Protein AF-A2D8V1-F1 (afdb_monomer)

Mean predicted aligned error: 11.48 Å

Solvent-accessible surface area (backbone atoms only — not comparable to full-atom values): 14110 Å² total; per-residue (Å²): 142,84,85,85,84,81,84,85,80,80,82,80,86,77,87,86,79,84,83,80,88,70,66,98,86,55,70,55,70,46,79,47,76,56,83,95,46,60,32,42,34,38,43,41,38,44,68,78,92,66,94,64,93,71,83,83,54,53,37,32,66,76,51,74,52,86,38,88,39,40,48,76,44,73,49,94,55,80,58,60,45,54,84,73,42,72,52,64,41,41,32,44,53,42,44,37,44,82,51,60,67,51,54,54,37,37,48,31,35,36,48,80,94,39,82,46,77,44,80,45,73,44,98,51,54,65,38,78,56,35,39,75,46,91,72,56,58,67,60,47,54,54,56,53,66,70,56,71,53,71,59,18,49,23,73,51,59,36,79,60,82,77,62,50,65,60,50,50,53,45,48,39,42,70,67,47,36,21,45,77,49,97,56,97,61,63,89,64,49,50,41,27,25,22,34,30,71,30,74,86,45,78,43,41,38,42,38,43,32,34,65,55,95,85,26,42,36,40,40,34,36,20,77,40,50,58,53,12,50,25,48,35,53,50,43,60,73,74,52,111

Foldseek 3Di:
DDDDDDDDDDDDDDDDDDQDDDDQPDFRKDWDADQPFRKIKIKTFADHPDPDDDPDWWKAWDDWPDQVQKDKDKDDWDRTADHGDITITMIGIAGADADQAQTWTWTWMDTPNDIDIDIGGDPAHLLSQWDFDADAPVVLVVVVVVQDDPLQKAKDKAQDDPDLLVVLQCCCCPQNVWHWYPYPDPPQKTKTKTWGQHSVGIKIKIWIWGDDPNMIMIMMGIPGSRVNSSVNSSCVVPGD

pLDDT: mean 76.23, std 23.63, range [23.44, 98.62]

Radius of gyration: 22.47 Å; Cα contacts (8 Å, |Δi|>4): 461; chains: 1; bounding box: 41×61×70 Å

Structure (mmCIF, N/CA/C/O backbone):
data_AF-A2D8V1-F1
#
_entry.id   AF-A2D8V1-F1
#
loop_
_atom_site.group_PDB
_atom_site.id
_atom_site.type_symbol
_atom_site.label_atom_id
_atom_site.label_alt_id
_atom_site.label_comp_id
_atom_site.label_asym_id
_atom_site.label_entity_id
_atom_site.label_seq_id
_atom_site.pdbx_PDB_ins_code
_atom_site.Cartn_x
_atom_site.Cartn_y
_atom_site.Cartn_z
_atom_site.occupancy
_atom_site.B_iso_or_equiv
_atom_site.auth_seq_id
_atom_site.auth_comp_id
_atom_site.auth_asym_id
_atom_site.auth_atom_id
_atom_site.pdbx_PDB_model_num
ATOM 1 N N . MET A 1 1 ? 22.917 -49.550 17.175 1.00 37.97 1 MET A N 1
ATOM 2 C CA . MET A 1 1 ? 23.394 -48.203 16.791 1.00 37.97 1 MET A CA 1
ATOM 3 C C . MET A 1 1 ? 22.275 -47.499 16.031 1.00 37.97 1 MET A C 1
ATOM 5 O O . MET A 1 1 ? 22.049 -47.821 14.878 1.00 37.97 1 MET A O 1
ATOM 9 N N . SER A 1 2 ? 21.511 -46.626 16.691 1.00 28.39 2 SER A N 1
ATOM 10 C CA . SER A 1 2 ? 20.462 -45.804 16.064 1.00 28.39 2 SER A CA 1
ATOM 11 C C . SER A 1 2 ? 20.827 -44.340 16.275 1.00 28.39 2 SER A C 1
ATOM 13 O O . SER A 1 2 ? 20.980 -43.913 17.417 1.00 28.39 2 SER A O 1
ATOM 15 N N . GLN A 1 3 ? 21.024 -43.595 15.186 1.00 28.59 3 GLN A N 1
ATOM 16 C CA . GLN A 1 3 ? 21.276 -42.157 15.231 1.00 28.59 3 GLN A CA 1
ATOM 17 C C . GLN A 1 3 ? 19.962 -41.398 15.026 1.00 28.59 3 GLN A C 1
ATOM 19 O O . GLN A 1 3 ? 19.341 -41.483 13.969 1.00 28.59 3 GLN A O 1
ATOM 24 N N . HIS A 1 4 ? 19.556 -40.637 16.040 1.00 30.97 4 HIS A N 1
ATOM 25 C CA . HIS A 1 4 ? 18.500 -39.634 15.941 1.00 30.97 4 HIS A CA 1
ATOM 26 C C . HIS A 1 4 ? 19.039 -38.379 15.237 1.00 30.97 4 HIS A C 1
ATOM 28 O O . HIS A 1 4 ? 19.980 -37.751 15.716 1.00 30.97 4 HIS A O 1
ATOM 34 N N . HIS A 1 5 ? 18.424 -37.982 14.122 1.00 29.97 5 HIS A N 1
ATOM 35 C CA . HIS A 1 5 ? 18.584 -36.647 13.540 1.00 29.97 5 HIS A CA 1
ATOM 36 C C . HIS A 1 5 ? 17.585 -35.684 14.194 1.00 29.97 5 HIS A C 1
ATOM 38 O O . HIS A 1 5 ? 16.376 -35.847 14.037 1.00 29.97 5 HIS A O 1
ATOM 44 N N . SER A 1 6 ? 18.079 -34.673 14.917 1.00 27.75 6 SER A N 1
ATOM 45 C CA . SER A 1 6 ? 17.269 -33.539 15.369 1.00 27.75 6 SER A CA 1
ATOM 46 C C . SER A 1 6 ? 17.440 -32.366 14.397 1.00 27.75 6 SER A C 1
ATOM 48 O O . SER A 1 6 ? 18.547 -31.924 14.095 1.00 27.75 6 SER A O 1
ATOM 50 N N . THR A 1 7 ? 16.328 -31.881 13.847 1.00 29.11 7 THR A N 1
ATOM 51 C CA . THR A 1 7 ? 16.302 -30.732 12.936 1.00 29.11 7 THR A CA 1
ATOM 52 C C . THR A 1 7 ? 16.066 -29.454 13.741 1.00 29.11 7 THR A C 1
ATOM 54 O O . THR A 1 7 ? 14.961 -29.192 14.215 1.00 29.11 7 THR A O 1
ATOM 57 N N . THR A 1 8 ? 17.100 -28.632 13.896 1.00 26.97 8 THR A N 1
ATOM 58 C CA . THR A 1 8 ? 17.032 -27.315 14.544 1.00 26.97 8 THR A CA 1
ATOM 59 C C . THR A 1 8 ? 16.352 -26.294 13.620 1.00 26.97 8 THR A C 1
ATOM 61 O O . THR A 1 8 ? 16.931 -25.816 12.645 1.00 26.97 8 THR A O 1
ATOM 64 N N . ARG A 1 9 ? 15.100 -25.919 13.924 1.00 26.94 9 ARG A N 1
ATOM 65 C CA . ARG A 1 9 ? 14.414 -24.770 13.301 1.00 26.94 9 ARG A CA 1
ATOM 66 C C . ARG A 1 9 ? 14.970 -23.458 13.871 1.00 26.94 9 ARG A C 1
ATOM 68 O O . ARG A 1 9 ? 14.856 -23.204 15.066 1.00 26.94 9 ARG A O 1
ATOM 75 N N . LYS A 1 10 ? 15.525 -22.600 13.007 1.00 24.98 10 LYS A N 1
ATOM 76 C CA . LYS A 1 10 ? 15.897 -21.212 13.346 1.00 24.98 10 LYS A CA 1
ATOM 77 C C . LYS A 1 10 ? 14.651 -20.393 13.742 1.00 24.98 10 LYS A C 1
ATOM 79 O O . LYS A 1 10 ? 13.636 -20.494 13.050 1.00 24.98 10 LYS A O 1
ATOM 84 N N . PRO A 1 11 ? 14.713 -19.540 14.781 1.00 26.97 11 PRO A N 1
ATOM 85 C CA . PRO A 1 11 ? 13.602 -18.667 15.141 1.00 26.97 11 PRO A CA 1
ATOM 86 C C . PRO A 1 11 ? 13.475 -17.493 14.156 1.00 26.97 11 PRO A C 1
ATOM 88 O O . PRO A 1 11 ? 14.463 -16.885 13.737 1.00 26.97 11 PRO A O 1
ATOM 91 N N . SER A 1 12 ? 12.234 -17.167 13.786 1.00 28.27 12 SER A N 1
ATOM 92 C CA . SER A 1 12 ? 11.894 -16.021 12.942 1.00 28.27 12 SER A CA 1
ATOM 93 C C . SER A 1 12 ? 12.166 -14.706 13.676 1.00 28.27 12 SER A C 1
ATOM 95 O O . SER A 1 12 ? 11.653 -14.493 14.775 1.00 28.27 12 SER A O 1
ATOM 97 N N . ARG A 1 13 ? 12.928 -13.801 13.052 1.00 25.09 13 ARG A N 1
ATOM 98 C CA . ARG A 1 13 ? 13.191 -12.445 13.559 1.00 25.09 13 ARG A CA 1
ATOM 99 C C . ARG A 1 13 ? 11.883 -11.656 13.724 1.00 25.09 13 ARG A C 1
ATOM 101 O O . ARG A 1 13 ? 11.283 -11.229 12.741 1.00 25.09 13 ARG A O 1
ATOM 108 N N . SER A 1 14 ? 11.482 -11.440 14.974 1.00 26.66 14 SER A N 1
ATOM 109 C CA . SER A 1 14 ? 10.537 -10.398 15.385 1.00 26.66 14 SER A CA 1
ATOM 110 C C . SER A 1 14 ? 11.264 -9.051 15.364 1.00 26.66 14 SER A C 1
ATOM 112 O O . SER A 1 14 ? 12.305 -8.899 16.002 1.00 26.66 14 SER A O 1
ATOM 114 N N . THR A 1 15 ? 10.764 -8.084 14.595 1.00 25.67 15 THR A N 1
ATOM 115 C CA . THR A 1 15 ? 11.278 -6.708 14.604 1.00 25.67 15 THR A CA 1
ATOM 116 C C . THR A 1 15 ? 10.470 -5.896 15.616 1.00 25.67 15 THR A C 1
ATOM 118 O O . THR A 1 15 ? 9.338 -5.509 15.340 1.00 25.67 15 THR A O 1
ATOM 121 N N . SER A 1 16 ? 11.047 -5.681 16.798 1.00 24.38 16 SER A N 1
ATOM 122 C CA . SER A 1 16 ? 10.535 -4.782 17.840 1.00 24.38 16 SER A CA 1
ATOM 123 C C . SER A 1 16 ? 10.907 -3.334 17.503 1.00 24.38 16 SER A C 1
ATOM 125 O O . SER A 1 16 ? 12.072 -3.070 17.207 1.00 24.38 16 SER A O 1
ATOM 127 N N . TRP A 1 17 ? 9.950 -2.402 17.560 1.00 25.36 17 TRP A N 1
ATOM 128 C CA . TRP A 1 17 ? 10.195 -0.965 17.378 1.00 25.36 17 TRP A CA 1
ATOM 129 C C . TRP A 1 17 ? 9.742 -0.136 18.588 1.00 25.36 17 TRP A C 1
ATOM 131 O O . TRP A 1 17 ? 8.885 -0.545 19.364 1.00 25.36 17 TRP A O 1
ATOM 141 N N . ARG A 1 18 ? 10.415 1.017 18.709 1.00 23.84 18 ARG A N 1
ATOM 142 C CA . ARG A 1 18 ? 10.541 1.975 19.821 1.00 23.84 18 ARG A CA 1
ATOM 143 C C . ARG A 1 18 ? 9.292 2.242 20.668 1.00 23.84 18 ARG A C 1
ATOM 145 O O . ARG A 1 18 ? 8.240 2.619 20.168 1.00 23.84 18 ARG A O 1
ATOM 152 N N . THR A 1 19 ? 9.519 2.202 21.977 1.00 29.66 19 THR A N 1
ATOM 153 C CA . THR A 1 19 ? 8.669 2.710 23.055 1.00 29.66 19 THR A CA 1
ATOM 154 C C . THR A 1 19 ? 8.654 4.242 23.049 1.00 29.66 19 THR A C 1
ATOM 156 O O . THR A 1 19 ? 9.704 4.869 23.205 1.00 29.66 19 THR A O 1
ATOM 159 N N . THR A 1 20 ? 7.482 4.861 22.929 1.00 24.86 20 THR A N 1
ATOM 160 C CA . THR A 1 20 ? 7.315 6.281 23.269 1.00 24.86 20 THR A CA 1
ATOM 161 C C . THR A 1 20 ? 7.155 6.369 24.786 1.00 24.86 20 THR A C 1
ATOM 163 O O . THR A 1 20 ? 6.159 5.901 25.331 1.00 24.86 20 THR A O 1
ATOM 166 N N . LYS A 1 21 ? 8.151 6.917 25.498 1.00 23.44 21 LYS A N 1
ATOM 167 C CA . LYS A 1 21 ? 8.004 7.250 26.924 1.00 23.44 21 LYS A CA 1
ATOM 168 C C . LYS A 1 21 ? 6.999 8.396 27.040 1.00 23.44 21 LYS A C 1
ATOM 170 O O . LYS A 1 21 ? 7.286 9.501 26.590 1.00 23.44 21 LYS A O 1
ATOM 175 N N . VAL A 1 22 ? 5.841 8.127 27.634 1.00 26.88 22 VAL A N 1
ATOM 176 C CA . VAL A 1 22 ? 4.839 9.146 27.964 1.00 26.88 22 VAL A CA 1
ATOM 177 C C . VAL A 1 22 ? 4.958 9.501 29.449 1.00 26.88 22 VAL A C 1
ATOM 179 O O . VAL A 1 22 ? 5.272 8.651 30.278 1.00 26.88 22 VAL A O 1
ATOM 182 N N . SER A 1 23 ? 4.777 10.792 29.733 1.00 24.59 23 SER A N 1
ATOM 183 C CA . SER A 1 23 ? 4.830 11.460 31.039 1.00 24.59 23 SER A CA 1
ATOM 184 C C . SER A 1 23 ? 4.160 10.684 32.188 1.00 24.59 23 SER A C 1
ATOM 186 O O . SER A 1 23 ? 3.172 9.981 31.984 1.00 24.59 23 SER A O 1
ATOM 188 N N . ALA A 1 24 ? 4.690 10.872 33.402 1.00 28.95 24 ALA A N 1
ATOM 189 C CA . ALA A 1 24 ? 4.500 10.101 34.641 1.00 28.95 24 ALA A CA 1
ATOM 190 C C . ALA A 1 24 ? 3.073 10.058 35.249 1.00 28.95 24 ALA A C 1
ATOM 192 O O . ALA A 1 24 ? 2.916 9.750 36.430 1.00 28.95 24 ALA A O 1
ATOM 193 N N . SER A 1 25 ? 2.034 10.355 34.469 1.00 35.22 25 SER A N 1
ATOM 194 C CA . SER A 1 25 ? 0.621 10.279 34.865 1.00 35.22 25 SER A CA 1
ATOM 195 C C . SER A 1 25 ? -0.241 9.381 33.970 1.00 35.22 25 SER A C 1
ATOM 197 O O . SER A 1 25 ? -1.425 9.226 34.255 1.00 35.22 25 SER A O 1
ATOM 199 N N . LYS A 1 26 ? 0.314 8.790 32.903 1.00 47.94 26 LYS A N 1
ATOM 200 C CA . LYS A 1 26 ? -0.426 7.935 31.959 1.00 47.94 26 LYS A CA 1
ATOM 201 C C . LYS A 1 26 ? 0.074 6.496 31.998 1.00 47.94 26 LYS A C 1
ATOM 203 O O . LYS A 1 26 ? 1.278 6.263 32.115 1.00 47.94 26 LYS A O 1
ATOM 208 N N . MET A 1 27 ? -0.846 5.535 31.887 1.00 50.22 27 MET A N 1
ATOM 209 C CA . MET A 1 27 ? -0.476 4.127 31.752 1.00 50.22 27 MET A CA 1
ATOM 210 C C . MET A 1 27 ? 0.326 3.936 30.455 1.00 50.22 27 MET A C 1
ATOM 212 O O . MET A 1 27 ? -0.095 4.414 29.400 1.00 50.22 27 MET A O 1
ATOM 216 N N . PRO A 1 28 ? 1.490 3.272 30.492 1.00 52.16 28 PRO A N 1
ATOM 217 C CA . PRO A 1 28 ? 2.261 3.009 29.286 1.00 52.16 28 PRO A CA 1
ATOM 218 C C . PRO A 1 28 ? 1.558 1.961 28.410 1.00 52.16 28 PRO A C 1
ATOM 220 O O . PRO A 1 28 ? 1.641 0.754 28.640 1.00 52.16 28 PRO A O 1
ATOM 223 N N . THR A 1 29 ? 0.901 2.435 27.355 1.00 53.06 29 THR A N 1
ATOM 224 C CA . THR A 1 29 ? 0.369 1.592 26.279 1.00 53.06 29 THR A CA 1
ATOM 225 C C . THR A 1 29 ? 1.424 1.446 25.183 1.00 53.06 29 THR A C 1
ATOM 227 O O . THR A 1 29 ? 1.981 2.437 24.711 1.00 53.06 29 THR A O 1
ATOM 230 N N . SER A 1 30 ? 1.711 0.215 24.753 1.00 53.50 30 SER A N 1
ATOM 231 C CA . SER A 1 30 ? 2.554 -0.041 23.580 1.00 53.50 30 SER A CA 1
ATOM 232 C C . SER A 1 30 ? 1.789 -0.856 22.544 1.00 53.50 30 SER A C 1
ATOM 234 O O . SER A 1 30 ? 0.867 -1.599 22.867 1.00 53.50 30 SER A O 1
ATOM 236 N N . LEU A 1 31 ? 2.127 -0.673 21.271 1.00 51.41 31 LEU A N 1
ATOM 237 C CA . LEU A 1 31 ? 1.382 -1.238 20.153 1.00 51.41 31 LEU A CA 1
ATOM 238 C C . LEU A 1 31 ? 2.330 -2.035 19.263 1.00 51.41 31 LEU A C 1
ATOM 240 O O . LEU A 1 31 ? 3.308 -1.502 18.743 1.00 51.41 31 LEU A O 1
ATOM 244 N N . SER A 1 32 ? 2.045 -3.322 19.086 1.00 51.41 32 SER A N 1
ATOM 245 C CA . SER A 1 32 ? 2.809 -4.233 18.242 1.00 51.41 32 SER A CA 1
ATOM 246 C C . SER A 1 32 ? 1.919 -4.870 17.178 1.00 51.41 32 SER A C 1
ATOM 248 O O . SER A 1 32 ? 0.709 -5.043 17.320 1.00 51.41 32 SER A O 1
ATOM 250 N N . ILE A 1 33 ? 2.503 -5.168 16.021 1.00 51.53 33 ILE A N 1
ATOM 251 C CA . ILE A 1 33 ? 1.731 -5.560 14.846 1.00 51.53 33 ILE A CA 1
ATOM 252 C C . ILE A 1 33 ? 2.368 -6.775 14.191 1.00 51.53 33 ILE A C 1
ATOM 254 O O . ILE A 1 33 ? 3.511 -6.724 13.742 1.00 51.53 33 ILE A O 1
ATOM 258 N N . SER A 1 34 ? 1.596 -7.857 14.068 1.00 48.91 34 SER A N 1
ATOM 259 C CA . SER A 1 34 ? 2.045 -9.079 13.398 1.00 48.91 34 SER A CA 1
ATOM 260 C C . SER A 1 34 ? 1.607 -9.122 11.931 1.00 48.91 34 SER A C 1
ATOM 262 O O . SER A 1 34 ? 0.610 -8.509 11.535 1.00 48.91 34 SER A O 1
ATOM 264 N N . ARG A 1 35 ? 2.400 -9.813 11.099 1.00 45.41 35 ARG A N 1
ATOM 265 C CA . ARG A 1 35 ? 2.208 -9.941 9.643 1.00 45.41 35 ARG A CA 1
ATOM 266 C C . ARG A 1 35 ? 1.269 -11.078 9.227 1.00 45.41 35 ARG A C 1
ATOM 268 O O . ARG A 1 35 ? 0.636 -10.940 8.193 1.00 45.41 35 ARG A O 1
ATOM 275 N N . SER A 1 36 ? 1.202 -12.201 9.953 1.00 40.47 36 SER A N 1
ATOM 276 C CA . SER A 1 36 ? 0.600 -13.433 9.387 1.00 40.47 36 SER A CA 1
ATOM 277 C C . SER A 1 36 ? -0.928 -13.468 9.406 1.00 40.47 36 SER A C 1
ATOM 279 O O . SER A 1 36 ? -1.549 -14.299 8.753 1.00 40.47 36 SER A O 1
ATOM 281 N N . LYS A 1 37 ? -1.535 -12.557 10.155 1.00 45.53 37 LYS A N 1
ATOM 282 C CA . LYS A 1 37 ? -2.968 -12.294 10.221 1.00 45.53 37 LYS A CA 1
ATOM 283 C C . LYS A 1 37 ? -3.061 -10.782 10.362 1.00 45.53 37 LYS A C 1
ATOM 285 O O . LYS A 1 37 ? -2.127 -10.185 10.900 1.00 45.53 37 LYS A O 1
ATOM 290 N N . SER A 1 38 ? -4.118 -10.145 9.882 1.00 52.41 38 SER A N 1
ATOM 291 C CA . SER A 1 38 ? -4.398 -8.722 10.102 1.00 52.41 38 SER A CA 1
ATOM 292 C C . SER A 1 38 ? -4.643 -8.441 11.590 1.00 52.41 38 SER A C 1
ATOM 294 O O . SER A 1 38 ? -5.723 -8.039 11.990 1.00 52.41 38 SER A O 1
ATOM 296 N N . THR A 1 39 ? -3.672 -8.767 12.436 1.00 51.88 39 THR A N 1
ATOM 297 C CA . THR A 1 39 ? -3.778 -8.857 13.876 1.00 51.88 39 THR A CA 1
ATOM 298 C C . THR A 1 39 ? -2.884 -7.801 14.482 1.00 51.88 39 THR A C 1
ATOM 300 O O . THR A 1 39 ? -1.658 -7.851 14.350 1.00 51.88 39 THR A O 1
ATOM 303 N N . ILE A 1 40 ? -3.520 -6.836 15.129 1.00 54.16 40 ILE A N 1
ATOM 304 C CA . ILE A 1 40 ? -2.848 -5.906 16.029 1.00 54.16 40 ILE A CA 1
ATOM 305 C C . ILE A 1 40 ? -2.777 -6.566 17.399 1.00 54.16 40 ILE A C 1
ATOM 307 O O . ILE A 1 40 ? -3.754 -7.172 17.838 1.00 54.16 40 ILE A O 1
ATOM 311 N N . GLN A 1 41 ? -1.633 -6.431 18.059 1.00 52.28 41 GLN A N 1
ATOM 312 C CA . GLN A 1 41 ? -1.439 -6.755 19.462 1.00 52.28 41 GLN A CA 1
ATOM 313 C C . GLN A 1 41 ? -1.144 -5.456 20.214 1.00 52.28 41 GLN A C 1
ATOM 315 O O . GLN A 1 41 ? -0.184 -4.766 19.906 1.00 52.28 41 GLN A O 1
ATOM 320 N N . THR A 1 42 ? -1.965 -5.092 21.192 1.00 53.12 42 THR A N 1
ATOM 321 C CA . THR A 1 42 ? -1.698 -3.906 22.024 1.00 53.12 42 THR A CA 1
ATOM 322 C C . THR A 1 42 ? -1.285 -4.378 23.413 1.00 53.12 42 THR A C 1
ATOM 324 O O . THR A 1 42 ? -2.167 -4.734 24.199 1.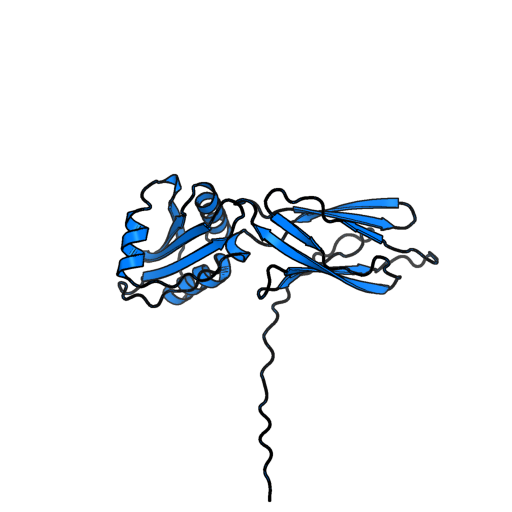00 53.12 42 THR A O 1
ATOM 327 N N . PRO A 1 43 ? 0.025 -4.500 23.701 1.00 50.97 43 PRO A N 1
ATOM 328 C CA . PRO A 1 43 ? 0.506 -4.687 25.063 1.00 50.97 43 PRO A CA 1
ATOM 329 C C . PRO A 1 43 ? 0.142 -3.491 25.949 1.00 50.97 43 PRO A C 1
ATOM 331 O O . PRO A 1 43 ? 0.566 -2.356 25.717 1.00 50.97 43 PRO A O 1
ATOM 334 N N . PHE A 1 44 ? -0.636 -3.773 26.987 1.00 52.66 44 PHE A N 1
ATOM 335 C CA . PHE A 1 44 ? -1.025 -2.814 28.008 1.00 52.66 44 PHE A CA 1
ATOM 336 C C . PHE A 1 44 ? -0.237 -3.113 29.283 1.00 52.66 44 PHE A C 1
ATOM 338 O O . PHE A 1 44 ? -0.325 -4.230 29.800 1.00 52.66 44 PHE A O 1
ATOM 345 N N . PHE A 1 45 ? 0.560 -2.150 29.755 1.00 49.91 45 PHE A N 1
ATOM 346 C CA . PHE A 1 45 ? 1.404 -2.317 30.936 1.00 49.91 45 PHE A CA 1
ATOM 347 C C . PHE A 1 45 ? 0.940 -1.410 32.070 1.00 49.91 45 PHE A C 1
ATOM 349 O O . PHE A 1 45 ? 0.841 -0.193 31.915 1.00 49.91 45 PHE A O 1
ATOM 356 N N . HIS A 1 46 ? 0.698 -2.008 33.234 1.00 50.53 46 HIS A N 1
ATOM 357 C CA . HIS A 1 46 ? 0.314 -1.270 34.424 1.00 50.53 46 HIS A CA 1
ATOM 358 C C . HIS A 1 46 ? 1.540 -0.990 35.309 1.00 50.53 46 HIS A C 1
ATOM 360 O O . HIS A 1 46 ? 1.904 -1.803 36.162 1.00 50.53 46 HIS A O 1
ATOM 366 N N . SER A 1 47 ? 2.138 0.200 35.185 1.00 44.59 47 SER A N 1
ATOM 367 C CA . SER A 1 47 ? 3.130 0.700 36.151 1.00 44.59 47 SER A CA 1
ATOM 368 C C . SER A 1 47 ? 2.779 2.085 36.661 1.00 44.59 47 SER A C 1
ATOM 370 O O . SER A 1 47 ? 2.652 3.020 35.874 1.00 44.59 47 SER A O 1
ATOM 372 N N . THR A 1 48 ? 2.716 2.237 37.981 1.00 46.97 48 THR A N 1
ATOM 373 C CA . THR A 1 48 ? 2.624 3.541 38.640 1.00 46.97 48 THR A CA 1
ATOM 374 C C . THR A 1 48 ? 3.955 3.860 39.319 1.00 46.97 48 THR A C 1
ATOM 376 O O . THR A 1 48 ? 4.531 3.007 39.990 1.00 46.97 48 THR A O 1
ATOM 379 N N . SER A 1 49 ? 4.460 5.088 39.162 1.00 40.88 49 SER A N 1
ATOM 380 C CA . SER A 1 49 ? 5.679 5.569 39.838 1.00 40.88 49 SER A CA 1
ATOM 381 C C . SER A 1 49 ? 5.412 6.164 41.229 1.00 40.88 49 SER A C 1
ATOM 383 O O . SER A 1 49 ? 6.329 6.689 41.857 1.00 40.88 49 SER A O 1
ATOM 385 N N . ARG A 1 50 ? 4.165 6.119 41.722 1.00 44.88 50 ARG A N 1
ATOM 386 C CA . ARG A 1 50 ? 3.778 6.685 43.023 1.00 44.88 50 ARG A CA 1
ATOM 387 C C . ARG A 1 50 ? 3.725 5.612 44.112 1.00 44.88 50 ARG A C 1
ATOM 389 O O . ARG A 1 50 ? 2.998 4.626 44.015 1.00 44.88 50 ARG A O 1
ATOM 396 N N . THR A 1 51 ? 4.473 5.868 45.180 1.00 39.75 51 THR A N 1
ATOM 397 C CA . THR A 1 51 ? 4.599 5.095 46.426 1.00 39.75 51 THR A CA 1
ATOM 398 C C . THR A 1 51 ? 3.415 5.252 47.389 1.00 39.75 51 THR A C 1
ATOM 400 O O . THR A 1 51 ? 3.559 4.987 48.578 1.00 39.75 51 THR A O 1
ATOM 403 N N . ARG A 1 52 ? 2.228 5.662 46.924 1.00 43.62 52 ARG A N 1
ATOM 404 C CA . ARG A 1 52 ? 1.054 5.793 47.798 1.00 43.62 52 ARG A CA 1
ATOM 405 C C . ARG A 1 52 ? 0.118 4.604 47.603 1.00 43.62 52 ARG A C 1
ATOM 407 O O . ARG A 1 52 ? -0.133 4.207 46.470 1.00 43.62 52 ARG A O 1
ATOM 414 N N . GLN A 1 53 ? -0.310 4.022 48.720 1.00 39.59 53 GLN A N 1
ATOM 415 C CA . GLN A 1 53 ? -1.277 2.931 48.814 1.00 39.59 53 GLN A CA 1
ATOM 416 C C . GLN A 1 53 ? -2.525 3.246 47.975 1.00 39.59 53 GLN A C 1
ATOM 418 O O . GLN A 1 53 ? -3.373 4.026 48.387 1.00 39.59 53 GLN A O 1
ATOM 423 N N . GLU A 1 54 ? -2.618 2.648 46.793 1.00 45.25 54 GLU A N 1
ATOM 424 C CA . GLU A 1 54 ? -3.886 2.404 46.110 1.00 45.25 54 GLU A CA 1
ATOM 425 C C . GLU A 1 54 ? -4.041 0.882 46.089 1.00 45.25 54 GLU A C 1
ATOM 427 O O . GLU A 1 54 ? -3.505 0.184 45.222 1.00 45.25 54 GLU A O 1
ATOM 432 N N . GLU A 1 55 ? -4.672 0.357 47.138 1.00 41.12 55 GLU A N 1
ATOM 433 C CA . GLU A 1 55 ? -5.186 -1.009 47.164 1.00 41.12 55 GLU A CA 1
ATOM 434 C C . GLU A 1 55 ? -6.298 -1.125 46.111 1.00 41.12 55 GLU A C 1
ATOM 436 O O . GLU A 1 55 ? -7.204 -0.300 46.047 1.00 41.12 55 GLU A O 1
ATOM 441 N N . SER A 1 56 ? -6.229 -2.161 45.271 1.00 43.88 56 SER A N 1
ATOM 442 C CA . SER A 1 56 ? -7.301 -2.603 44.358 1.00 43.88 56 SER A CA 1
ATOM 443 C C . SER A 1 56 ? -7.725 -1.676 43.199 1.00 43.88 56 SER A C 1
ATOM 445 O O . SER A 1 56 ? -8.879 -1.682 42.783 1.00 43.88 56 SER A O 1
ATOM 447 N N . SER A 1 57 ? -6.804 -0.934 42.578 1.00 49.75 57 SER A N 1
ATOM 448 C CA . SER A 1 57 ? -7.114 -0.279 41.293 1.00 49.75 57 SER A CA 1
ATOM 449 C C . SER A 1 57 ? -7.196 -1.301 40.153 1.00 49.75 57 SER A C 1
ATOM 451 O O . SER A 1 57 ? -6.177 -1.769 39.649 1.00 49.75 57 SER A O 1
ATOM 453 N N . GLN A 1 58 ? -8.415 -1.651 39.747 1.00 50.22 58 GLN A N 1
ATOM 454 C CA . GLN A 1 58 ? -8.685 -2.565 38.641 1.00 50.22 58 GLN A CA 1
ATOM 455 C C . GLN A 1 58 ? -8.914 -1.791 37.341 1.00 50.22 58 GLN A C 1
ATOM 457 O O . GLN A 1 58 ? -9.747 -0.889 37.294 1.00 50.22 58 GLN A O 1
ATOM 462 N N . THR A 1 59 ? -8.191 -2.153 36.277 1.00 55.97 59 THR A N 1
ATOM 463 C CA . THR A 1 59 ? -8.387 -1.542 34.952 1.00 55.97 59 THR A CA 1
ATOM 464 C C . THR A 1 59 ? -9.285 -2.410 34.088 1.00 55.97 59 THR A C 1
ATOM 466 O O . THR A 1 59 ? -8.921 -3.551 33.801 1.00 55.97 59 THR A O 1
ATOM 469 N N . SER A 1 60 ? -10.421 -1.871 33.642 1.00 57.38 60 SER A N 1
ATOM 470 C CA . SER A 1 60 ? -11.274 -2.521 32.641 1.00 57.38 60 SER A CA 1
ATOM 471 C C . SER A 1 60 ? -11.128 -1.860 31.280 1.00 57.38 60 SER A C 1
ATOM 473 O O . SER A 1 60 ? -11.091 -0.640 31.201 1.00 57.38 60 SER A O 1
ATOM 475 N N . VAL A 1 61 ? -11.016 -2.649 30.206 1.00 62.44 61 VAL A N 1
ATOM 476 C CA . VAL A 1 61 ? -10.841 -2.151 28.829 1.00 62.44 61 VAL A CA 1
ATOM 477 C C . VAL A 1 61 ? -12.122 -2.399 28.046 1.00 62.44 61 VAL A C 1
ATOM 479 O O . VAL A 1 61 ? -12.521 -3.548 27.863 1.00 62.44 61 VAL A O 1
ATOM 482 N N . SER A 1 62 ? -12.784 -1.328 27.604 1.00 56.09 62 SER A N 1
ATOM 483 C CA . SER A 1 62 ? -14.206 -1.399 27.257 1.00 56.09 62 SER A CA 1
ATOM 484 C C . SER A 1 62 ? -14.560 -1.315 25.777 1.00 56.09 62 SER A C 1
ATOM 486 O O . SER A 1 62 ? -15.712 -1.605 25.494 1.00 56.09 62 SER A O 1
ATOM 488 N N . THR A 1 63 ? -13.659 -0.983 24.834 1.00 55.56 63 THR A N 1
ATOM 489 C CA . THR A 1 63 ? -13.766 -1.284 23.371 1.00 55.56 63 THR A CA 1
ATOM 490 C C . THR A 1 63 ? -12.883 -0.385 22.501 1.00 55.56 63 THR A C 1
ATOM 492 O O . THR A 1 63 ? -12.546 0.735 22.876 1.00 55.56 63 THR A O 1
ATOM 495 N N . PHE A 1 64 ? -12.582 -0.876 21.293 1.00 62.12 64 PHE A N 1
ATOM 496 C CA . PHE A 1 64 ? -12.072 -0.099 20.162 1.00 62.12 64 PHE A CA 1
ATOM 497 C C . PHE A 1 64 ? -13.268 0.543 19.453 1.00 62.12 64 PHE A C 1
ATOM 499 O O . PHE A 1 64 ? -14.126 -0.173 18.937 1.00 62.12 64 PHE A O 1
ATOM 506 N N . HIS A 1 65 ? -13.353 1.875 19.448 1.00 60.97 65 HIS A N 1
ATOM 507 C CA . HIS A 1 65 ? -14.399 2.577 18.693 1.00 60.97 65 HIS A CA 1
ATOM 508 C C . HIS A 1 65 ? -14.203 2.441 17.175 1.00 60.97 65 HIS A C 1
ATOM 510 O O . HIS A 1 65 ? -13.075 2.211 16.728 1.00 60.97 65 HIS A O 1
ATOM 516 N N . PRO A 1 66 ? -15.291 2.528 16.381 1.00 58.91 66 PRO A N 1
ATOM 517 C CA . PRO A 1 66 ? -15.266 2.165 14.974 1.00 58.91 66 PRO A CA 1
ATOM 518 C C . PRO A 1 66 ? -14.267 3.021 14.205 1.00 58.91 66 PRO A C 1
ATOM 520 O O . PRO A 1 66 ? -14.399 4.237 14.105 1.00 58.91 66 PRO A O 1
ATOM 523 N N . VAL A 1 67 ? -13.293 2.345 13.607 1.00 73.19 67 VAL A N 1
ATOM 524 C CA . VAL A 1 67 ? -12.490 2.907 12.532 1.00 73.19 67 VAL A CA 1
ATOM 525 C C . VAL A 1 67 ? -13.338 2.770 11.265 1.00 73.19 67 VAL A C 1
ATOM 527 O O . VAL A 1 67 ? -13.564 1.640 10.835 1.00 73.19 67 VAL A O 1
ATOM 530 N N . PRO A 1 68 ? -13.841 3.852 10.644 1.00 79.62 68 PRO A N 1
ATOM 531 C CA . PRO A 1 68 ? -14.811 3.740 9.545 1.00 79.62 68 PRO A CA 1
ATOM 532 C C . PRO A 1 68 ? -14.289 2.887 8.376 1.00 79.62 68 PRO A C 1
ATOM 534 O O . PRO A 1 68 ? -15.045 2.161 7.733 1.00 79.62 68 PRO A O 1
ATOM 537 N N . PHE A 1 69 ? -12.972 2.896 8.167 1.00 88.31 69 PHE A N 1
ATOM 538 C CA . PHE A 1 69 ? -12.294 2.177 7.091 1.00 88.31 69 PHE A CA 1
ATOM 539 C C . PHE A 1 69 ? -11.932 0.721 7.422 1.00 88.31 69 PHE A C 1
ATOM 541 O O . PHE A 1 69 ? -11.553 -0.024 6.516 1.00 88.31 69 PHE A O 1
ATOM 548 N N . LEU A 1 70 ? -12.031 0.292 8.688 1.00 88.19 70 LEU A N 1
ATOM 549 C CA . LEU A 1 70 ? -11.646 -1.051 9.129 1.00 88.19 70 LEU A CA 1
ATOM 550 C C . LEU A 1 70 ? -12.781 -1.745 9.890 1.00 88.19 70 LEU A C 1
ATOM 552 O O . LEU A 1 70 ? -13.334 -1.220 10.851 1.00 88.19 70 LEU A O 1
ATOM 556 N N . ALA A 1 71 ? -13.073 -2.987 9.521 1.00 86.81 71 ALA A N 1
ATOM 557 C CA . ALA A 1 71 ? -13.851 -3.875 10.364 1.00 86.81 71 ALA A CA 1
ATOM 558 C C . ALA A 1 71 ? -12.913 -4.430 11.438 1.00 86.81 71 ALA A C 1
ATOM 560 O O . ALA A 1 71 ? -11.872 -5.008 11.114 1.00 86.81 71 ALA A O 1
ATOM 561 N N . VAL A 1 72 ? -13.284 -4.246 12.702 1.00 81.31 72 VAL A N 1
ATOM 562 C CA . VAL A 1 72 ? -12.494 -4.668 13.859 1.00 81.31 72 VAL A CA 1
ATOM 563 C C . VAL A 1 72 ? -13.228 -5.799 14.563 1.00 81.31 72 VAL A C 1
ATOM 565 O O . VAL A 1 72 ? -14.369 -5.639 14.982 1.00 81.31 72 VAL A O 1
ATOM 568 N N . GLN A 1 73 ? -12.562 -6.938 14.712 1.00 81.50 73 GLN A N 1
ATOM 569 C CA . GLN A 1 73 ? -13.016 -8.049 15.536 1.00 81.50 73 GLN A CA 1
ATOM 570 C C . GLN A 1 73 ? -12.017 -8.234 16.676 1.00 81.50 73 GLN A C 1
ATOM 572 O O . GLN A 1 73 ? -10.888 -8.685 16.465 1.00 81.50 73 GLN A O 1
ATOM 577 N N . SER A 1 74 ? -12.415 -7.865 17.889 1.00 76.12 74 SER A N 1
ATOM 578 C CA . SER A 1 74 ? -11.623 -8.139 19.084 1.00 76.12 74 SER A CA 1
ATOM 579 C C . SER A 1 74 ? -11.629 -9.635 19.382 1.00 76.12 74 SER A C 1
ATOM 581 O O . SER A 1 74 ? -12.641 -10.323 19.236 1.00 76.12 74 SER A O 1
ATOM 583 N N . LYS A 1 75 ? -10.482 -10.155 19.811 1.00 75.00 75 LYS A N 1
ATOM 584 C CA . LYS A 1 75 ? -10.453 -11.421 20.537 1.00 75.00 75 LYS A CA 1
ATOM 585 C C . LYS A 1 75 ? -10.665 -11.130 22.022 1.00 75.00 75 LYS A C 1
ATOM 587 O O . LYS A 1 75 ? -10.125 -10.126 22.494 1.00 75.00 75 LYS A O 1
ATOM 592 N N . PRO A 1 76 ? -11.398 -11.988 22.751 1.00 67.56 76 PRO A N 1
ATOM 593 C CA . PRO A 1 76 ? -11.524 -11.864 24.196 1.00 67.56 76 PRO A CA 1
ATOM 594 C C . PRO A 1 76 ? -10.142 -11.741 24.849 1.00 67.56 76 PRO A C 1
ATOM 596 O O . PRO A 1 76 ? -9.239 -12.527 24.557 1.00 67.56 76 PRO A O 1
ATOM 599 N N . GLY A 1 77 ? -9.980 -10.719 25.683 1.00 67.75 77 GLY A N 1
ATOM 600 C CA . GLY A 1 77 ? -8.797 -10.478 26.503 1.00 67.75 77 GLY A CA 1
ATOM 601 C C . GLY A 1 77 ? -9.209 -10.283 27.959 1.00 67.75 77 GLY A C 1
ATOM 602 O O . GLY A 1 77 ? -10.401 -10.299 28.270 1.00 67.75 77 GLY A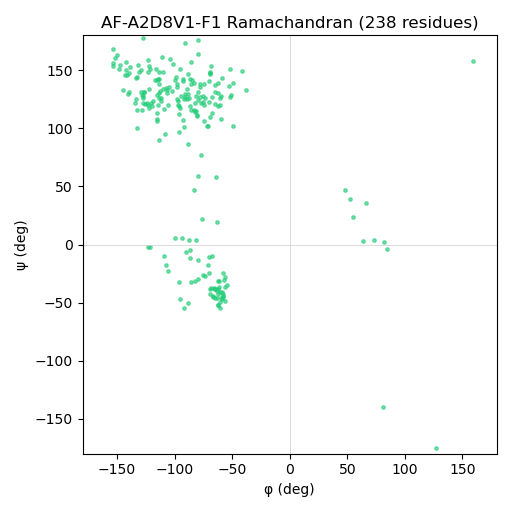 O 1
ATOM 603 N N . ALA A 1 78 ? -8.235 -10.095 28.848 1.00 69.31 78 ALA A N 1
ATOM 604 C CA . ALA A 1 78 ? -8.524 -9.816 30.251 1.00 69.31 78 ALA A CA 1
ATOM 605 C C . ALA A 1 78 ? -9.328 -8.510 30.375 1.00 69.31 78 ALA A C 1
ATOM 607 O O . ALA A 1 78 ? -8.924 -7.470 29.857 1.00 69.31 78 ALA A O 1
ATOM 608 N N . THR A 1 79 ? -10.470 -8.571 31.053 1.00 68.38 79 THR A N 1
ATOM 609 C CA . THR A 1 79 ? -11.320 -7.407 31.356 1.00 68.38 79 THR A CA 1
ATOM 610 C C . THR A 1 79 ? -10.898 -6.699 32.638 1.00 68.38 79 THR A C 1
ATOM 612 O O . THR A 1 79 ? -11.472 -5.672 32.979 1.00 68.38 79 THR A O 1
ATOM 615 N N . GLN A 1 80 ? -9.920 -7.259 33.348 1.00 70.38 80 GLN A N 1
ATOM 616 C CA . GLN A 1 80 ? -9.372 -6.768 34.601 1.00 70.38 80 GLN A CA 1
ATOM 617 C C . GLN A 1 80 ? -7.860 -6.988 34.556 1.00 70.38 80 GLN A C 1
ATOM 619 O O . GLN A 1 80 ? -7.405 -8.078 34.209 1.00 70.38 80 GLN A O 1
ATOM 624 N N . ILE A 1 81 ? -7.091 -5.945 34.854 1.00 72.19 81 ILE A N 1
ATOM 625 C CA . ILE A 1 81 ? -5.624 -5.988 34.874 1.00 72.19 81 ILE A CA 1
ATOM 626 C C . ILE A 1 81 ? -5.187 -5.542 36.263 1.00 72.19 81 ILE A C 1
ATOM 628 O O . ILE A 1 81 ? -5.525 -4.424 36.668 1.00 72.19 81 ILE A O 1
ATOM 632 N N . ASN A 1 82 ? -4.473 -6.406 36.988 1.00 72.81 82 ASN A N 1
ATOM 633 C CA . ASN A 1 82 ? -3.975 -6.060 38.313 1.00 72.81 82 ASN A CA 1
ATOM 634 C C . ASN A 1 82 ? -2.710 -5.204 38.220 1.00 72.81 82 ASN A C 1
ATOM 636 O O . ASN A 1 82 ? -2.020 -5.131 37.197 1.00 72.81 82 ASN A O 1
ATOM 640 N N . ARG A 1 83 ? -2.365 -4.566 39.339 1.00 69.38 83 ARG A N 1
ATOM 641 C CA . ARG A 1 83 ? -1.147 -3.766 39.432 1.00 69.38 83 ARG A CA 1
ATOM 642 C C . ARG A 1 83 ? 0.094 -4.619 39.162 1.00 69.38 83 ARG A C 1
ATOM 644 O O . ARG A 1 83 ? 0.306 -5.630 39.818 1.00 69.38 83 ARG A O 1
ATOM 651 N N . GLY A 1 84 ? 0.944 -4.159 38.243 1.00 69.19 84 GLY A N 1
ATOM 652 C CA . GLY A 1 84 ? 2.183 -4.847 37.869 1.00 69.19 84 GLY A CA 1
ATOM 653 C C . GLY A 1 84 ? 1.998 -5.939 36.813 1.00 69.19 84 GLY A C 1
ATOM 654 O O . GLY A 1 84 ? 2.990 -6.490 36.342 1.00 69.19 84 GLY A O 1
ATOM 655 N N . GLU A 1 85 ? 0.760 -6.224 36.402 1.00 67.69 85 GLU A N 1
ATOM 656 C CA . GLU A 1 85 ? 0.481 -7.160 35.318 1.00 67.69 85 GLU A CA 1
ATOM 657 C C . GLU A 1 85 ? 0.540 -6.484 33.943 1.00 67.69 85 GLU A C 1
ATOM 659 O O . GLU A 1 85 ? 0.370 -5.270 33.777 1.00 67.69 85 GLU A O 1
ATOM 664 N N . MET A 1 86 ? 0.774 -7.319 32.931 1.00 67.88 86 MET A N 1
ATOM 665 C CA . MET A 1 86 ? 0.706 -6.949 31.527 1.00 67.88 86 MET A CA 1
ATOM 666 C C . MET A 1 86 ? -0.303 -7.853 30.831 1.00 67.88 86 MET A C 1
ATOM 668 O O . MET A 1 86 ? -0.240 -9.074 30.971 1.00 67.88 86 MET A O 1
ATOM 672 N N . THR A 1 87 ? -1.184 -7.268 30.026 1.00 69.62 87 THR A N 1
ATOM 673 C CA . THR A 1 87 ? -2.080 -8.035 29.154 1.00 69.62 87 THR A CA 1
ATOM 674 C C . THR A 1 87 ? -1.909 -7.621 27.701 1.00 69.62 87 THR A C 1
ATOM 676 O O . THR A 1 87 ? -1.413 -6.535 27.394 1.00 69.62 87 THR A O 1
ATOM 679 N N . VAL A 1 88 ? -2.308 -8.501 26.786 1.00 72.00 88 VAL A N 1
ATOM 680 C CA . VAL A 1 88 ? -2.228 -8.258 25.345 1.00 72.00 88 VAL A CA 1
ATOM 681 C C . VAL A 1 88 ? -3.612 -8.386 24.742 1.00 72.00 88 VAL A C 1
ATOM 683 O O . VAL A 1 88 ? -4.189 -9.472 24.703 1.00 72.00 88 VAL A O 1
ATOM 686 N N . PHE A 1 89 ? -4.106 -7.290 24.177 1.00 72.50 89 PHE A N 1
ATOM 687 C CA . PHE A 1 89 ? -5.337 -7.314 23.400 1.00 72.50 89 PHE A CA 1
ATOM 688 C C . PHE A 1 89 ? -5.042 -7.610 21.935 1.00 72.50 89 PHE A C 1
ATOM 690 O O . PHE A 1 89 ? -4.136 -7.014 21.350 1.00 72.50 89 PHE A O 1
ATOM 697 N N . GLN A 1 90 ? -5.808 -8.526 21.337 1.00 74.38 90 GLN A N 1
ATOM 698 C CA . GLN A 1 90 ? -5.660 -8.895 19.930 1.00 74.38 90 GLN A CA 1
ATOM 699 C C . GLN A 1 90 ? -6.878 -8.466 19.115 1.00 74.38 90 GLN A C 1
ATOM 701 O O . GLN A 1 90 ? -8.006 -8.804 19.465 1.00 74.38 90 GLN A O 1
ATOM 706 N N . PHE A 1 91 ? -6.642 -7.818 17.975 1.00 76.75 91 PHE A N 1
ATOM 707 C CA . PHE A 1 91 ? -7.702 -7.364 17.067 1.00 76.75 91 PHE A CA 1
ATOM 708 C C . PHE A 1 91 ? -7.475 -7.919 15.683 1.00 76.75 91 PHE A C 1
ATOM 710 O O . PHE A 1 91 ? -6.434 -7.644 15.100 1.00 76.75 91 PHE A O 1
ATOM 717 N N . ALA A 1 92 ? -8.432 -8.669 15.149 1.00 81.06 92 ALA A N 1
ATOM 718 C CA . ALA A 1 92 ? -8.475 -9.000 13.736 1.00 81.06 92 ALA A CA 1
ATOM 719 C C . ALA A 1 92 ? -9.097 -7.837 12.955 1.00 81.06 92 ALA A C 1
ATOM 721 O O . ALA A 1 92 ? -10.174 -7.353 13.290 1.00 81.06 92 ALA A O 1
ATOM 722 N N . LEU A 1 93 ? -8.400 -7.392 11.916 1.00 85.50 93 LEU A N 1
ATOM 723 C CA . LEU A 1 93 ? -8.782 -6.269 11.079 1.00 85.50 93 LEU A CA 1
ATOM 724 C C . LEU A 1 93 ? -9.099 -6.719 9.658 1.00 85.50 93 LEU A C 1
ATOM 726 O O . LEU A 1 93 ? -8.391 -7.546 9.080 1.00 85.50 93 LEU A O 1
ATOM 730 N N . ARG A 1 94 ? -10.103 -6.099 9.051 1.00 88.69 94 ARG A N 1
ATOM 731 C CA . ARG A 1 94 ? -10.386 -6.209 7.617 1.00 88.69 94 ARG A CA 1
ATOM 732 C C . ARG A 1 94 ? -10.608 -4.820 7.044 1.00 88.69 94 ARG A C 1
ATOM 734 O O . ARG A 1 94 ? -11.179 -3.973 7.720 1.00 88.69 94 ARG A O 1
ATOM 741 N N . VAL A 1 95 ? -10.178 -4.587 5.811 1.00 91.94 95 VAL A N 1
ATOM 742 C CA . VAL A 1 95 ? -10.434 -3.314 5.130 1.00 91.94 95 VAL A CA 1
ATOM 743 C C . VAL A 1 95 ? -11.904 -3.266 4.714 1.00 91.94 95 VAL A C 1
ATOM 745 O O . VAL A 1 95 ? -12.389 -4.181 4.056 1.00 91.94 95 VAL A O 1
ATOM 748 N N . ARG A 1 96 ? -12.622 -2.212 5.103 1.00 92.25 96 ARG A N 1
ATOM 749 C CA . ARG A 1 96 ? -13.968 -1.912 4.585 1.00 92.25 96 ARG A CA 1
ATOM 750 C C . ARG A 1 96 ? -13.874 -1.066 3.332 1.00 92.25 96 ARG A C 1
ATOM 752 O O . ARG A 1 96 ? -14.438 -1.400 2.296 1.00 92.25 96 ARG A O 1
ATOM 759 N N . GLN A 1 97 ? -13.106 0.011 3.444 1.00 91.69 97 GLN A N 1
ATOM 760 C CA . GLN A 1 97 ? -12.918 1.030 2.424 1.00 91.69 97 GLN A CA 1
ATOM 761 C C . GLN A 1 97 ? -11.442 1.439 2.373 1.00 91.69 97 GLN A C 1
ATOM 763 O O . GLN A 1 97 ? -10.747 1.329 3.389 1.00 91.69 97 GLN A O 1
ATOM 768 N N . PRO A 1 98 ? -10.942 1.899 1.212 1.00 92.25 98 PRO A N 1
ATOM 769 C CA . PRO A 1 98 ? -9.595 2.442 1.129 1.00 92.25 98 PRO A CA 1
ATOM 770 C C . PRO A 1 98 ? -9.429 3.642 2.069 1.00 92.25 98 PRO A C 1
ATOM 772 O O . PRO A 1 98 ? -10.334 4.461 2.205 1.00 92.25 98 PRO A O 1
ATOM 775 N N . PHE A 1 99 ? -8.251 3.758 2.676 1.00 92.62 99 PHE A N 1
ATOM 776 C CA . PHE A 1 99 ? -7.867 4.871 3.535 1.00 92.62 99 PHE A CA 1
ATOM 777 C C . PHE A 1 99 ? -6.469 5.361 3.167 1.00 92.62 99 PHE A C 1
ATOM 779 O O . PHE A 1 99 ? -5.593 4.576 2.797 1.00 92.62 99 PHE A O 1
ATOM 786 N N . ILE A 1 100 ? -6.292 6.676 3.252 1.00 93.12 100 ILE A N 1
ATOM 787 C CA . ILE A 1 100 ? -5.054 7.375 2.900 1.00 93.12 100 ILE A CA 1
ATOM 788 C C . ILE A 1 100 ? -4.213 7.589 4.161 1.00 93.12 100 ILE A C 1
ATOM 790 O O . ILE A 1 100 ? -3.017 7.300 4.180 1.00 93.12 100 ILE A O 1
ATOM 794 N N . ASP A 1 101 ? -4.863 8.060 5.221 1.00 89.25 101 ASP A N 1
ATOM 795 C CA . ASP A 1 101 ? -4.263 8.298 6.525 1.00 89.25 101 ASP A CA 1
ATOM 796 C C . ASP A 1 101 ? -4.233 7.038 7.384 1.00 89.25 101 ASP A C 1
ATOM 798 O O . ASP A 1 101 ? -5.207 6.278 7.372 1.00 89.25 101 ASP A O 1
ATOM 802 N N . PRO A 1 102 ? -3.154 6.812 8.156 1.00 84.62 102 PRO A N 1
ATOM 803 C CA . PRO A 1 102 ? -3.160 5.790 9.187 1.00 84.62 102 PRO A CA 1
ATOM 804 C C . PRO A 1 102 ? -4.387 5.968 10.098 1.00 84.62 102 PRO A C 1
ATOM 806 O O . PRO A 1 102 ? -4.624 7.068 10.597 1.00 84.62 102 PRO A O 1
ATOM 809 N N . PRO A 1 103 ? -5.202 4.922 10.292 1.00 83.62 103 PRO A N 1
ATOM 810 C CA . PRO A 1 103 ? -6.399 5.032 11.108 1.00 83.62 103 PRO A CA 1
ATOM 811 C C . PRO A 1 103 ? -6.046 5.213 12.584 1.00 83.62 103 PRO A C 1
ATOM 813 O O . PRO A 1 103 ? -5.089 4.613 13.064 1.00 83.62 103 PRO A O 1
ATOM 816 N N . SER A 1 104 ? -6.856 5.958 13.329 1.00 80.44 104 SER A N 1
ATOM 817 C CA . SER A 1 104 ? -6.761 6.034 14.788 1.00 80.44 104 SER A CA 1
ATOM 818 C C . SER A 1 104 ? -7.824 5.162 15.452 1.00 80.44 104 SER A C 1
ATOM 820 O O . SER A 1 104 ? -8.859 4.854 14.859 1.00 80.44 104 SER A O 1
ATOM 822 N N . TYR A 1 105 ? -7.571 4.735 16.685 1.00 74.00 105 TYR A N 1
ATOM 823 C CA . TYR A 1 105 ? -8.555 4.056 17.520 1.00 74.00 105 TYR A CA 1
ATOM 824 C C . TYR A 1 105 ? -8.638 4.721 18.886 1.00 74.00 105 TYR A C 1
ATOM 826 O O . TYR A 1 105 ? -7.659 5.259 19.398 1.00 74.00 105 TYR A O 1
ATOM 834 N N . THR A 1 106 ? -9.821 4.664 19.491 1.00 75.75 106 THR A N 1
ATOM 835 C CA . THR A 1 106 ? -10.003 5.082 20.880 1.00 75.75 106 THR A CA 1
ATOM 836 C C . THR A 1 106 ? -9.930 3.862 21.780 1.00 75.75 106 THR A C 1
ATOM 838 O O . THR A 1 106 ? -10.753 2.955 21.656 1.00 75.75 106 THR A O 1
ATOM 841 N N . LEU A 1 107 ? -8.959 3.860 22.686 1.00 74.38 107 LEU A N 1
ATOM 842 C CA . LEU A 1 107 ? -8.883 2.956 23.817 1.00 74.38 107 LEU A CA 1
ATOM 843 C C . LEU A 1 107 ? -9.681 3.556 24.974 1.00 74.38 107 LEU A C 1
ATOM 845 O O . LEU A 1 107 ? -9.370 4.648 25.447 1.00 74.38 107 LEU A O 1
ATOM 849 N N . ARG A 1 108 ? -10.708 2.839 25.427 1.00 76.50 108 ARG A N 1
ATOM 850 C CA . ARG A 1 108 ? -11.489 3.218 26.606 1.00 76.50 108 ARG A CA 1
ATOM 851 C C . ARG A 1 108 ? -11.156 2.307 27.769 1.00 76.50 108 ARG A C 1
ATOM 853 O O . ARG A 1 108 ? -11.181 1.085 27.601 1.00 76.50 108 ARG A O 1
ATOM 860 N N . TYR A 1 109 ? -10.865 2.895 28.922 1.00 75.06 109 TYR A N 1
ATOM 861 C CA . TYR A 1 109 ? -10.641 2.140 30.146 1.00 75.06 109 TYR A CA 1
ATOM 862 C C . TYR A 1 109 ? -11.104 2.890 31.391 1.00 75.06 109 TYR A C 1
ATOM 864 O O . TYR A 1 109 ? -11.150 4.117 31.398 1.00 75.06 109 TYR A O 1
ATOM 872 N N . THR A 1 110 ? -11.443 2.158 32.448 1.00 72.56 110 THR A N 1
ATOM 873 C CA . THR A 1 110 ? -11.761 2.742 33.759 1.00 72.56 110 THR A CA 1
ATOM 874 C C . THR A 1 110 ? -10.617 2.470 34.723 1.00 72.56 110 THR A C 1
ATOM 876 O O . THR A 1 110 ? -10.140 1.340 34.790 1.00 72.56 110 THR A O 1
ATOM 879 N N . TRP A 1 111 ? -10.175 3.492 35.453 1.00 68.50 111 TRP A N 1
ATOM 880 C CA . TRP A 1 111 ? -9.153 3.402 36.493 1.00 68.50 111 TRP A CA 1
ATOM 881 C C . TRP A 1 111 ? -9.555 4.284 37.677 1.00 68.50 111 TRP A C 1
ATOM 883 O O . TRP A 1 111 ? -9.949 5.428 37.474 1.00 68.50 111 TRP A O 1
ATOM 893 N N . SER A 1 112 ? -9.494 3.746 38.901 1.00 73.69 112 SER A N 1
ATOM 894 C CA . SER A 1 112 ? -9.876 4.458 40.134 1.00 73.69 112 SER A CA 1
ATOM 895 C C . SER A 1 112 ? -11.233 5.168 40.019 1.00 73.69 112 SER A C 1
ATOM 897 O O . SER A 1 112 ? -11.352 6.351 40.321 1.00 73.69 112 SER A O 1
ATOM 899 N N . GLU A 1 113 ? -12.236 4.451 39.494 1.00 76.81 113 GLU A N 1
ATOM 900 C CA . GLU A 1 113 ? -13.603 4.946 39.231 1.00 76.81 113 GLU A CA 1
ATOM 901 C C . GLU A 1 113 ? -13.707 6.077 38.185 1.00 76.81 113 GLU A C 1
ATOM 903 O O . GLU A 1 113 ? -14.800 6.548 37.873 1.00 76.81 113 GLU A O 1
ATOM 908 N N . GLN A 1 114 ? -12.596 6.470 37.559 1.00 76.69 114 GLN A N 1
ATOM 909 C CA . GLN A 1 114 ? -12.554 7.452 36.480 1.00 76.69 114 GLN A CA 1
ATOM 910 C C . GLN A 1 114 ? -12.509 6.765 35.117 1.00 76.69 114 GLN A C 1
ATOM 912 O O . GLN A 1 114 ? -11.768 5.809 34.891 1.00 76.69 114 GLN A O 1
ATOM 917 N N . SER A 1 115 ? -13.308 7.268 34.177 1.00 81.12 115 SER A N 1
ATOM 918 C CA . SER A 1 115 ? -13.280 6.802 32.790 1.00 81.12 115 SER A CA 1
ATOM 919 C C . SER A 1 115 ? -12.262 7.594 31.977 1.00 81.12 115 SER A C 1
ATOM 921 O O . SER A 1 115 ? -12.289 8.824 31.949 1.00 81.12 115 SER A O 1
ATOM 923 N N . HIS A 1 116 ? -11.402 6.878 31.265 1.00 77.50 116 HIS A N 1
ATOM 924 C CA . HIS A 1 116 ? -10.368 7.421 30.399 1.00 77.50 116 HIS A CA 1
ATOM 925 C C . HIS A 1 116 ? -10.610 7.014 28.950 1.00 77.50 116 HIS A C 1
ATOM 927 O O . HIS A 1 116 ? -10.994 5.881 28.651 1.00 77.50 116 HIS A O 1
ATOM 933 N N . ASN A 1 117 ? -10.327 7.953 28.050 1.00 80.12 117 ASN A N 1
ATOM 934 C CA . ASN A 1 117 ? -10.375 7.755 26.610 1.00 80.12 117 ASN A CA 1
ATOM 935 C C . ASN A 1 117 ? -9.043 8.215 26.019 1.00 80.12 117 ASN A C 1
ATOM 937 O O . ASN A 1 117 ? -8.720 9.402 26.064 1.00 80.12 117 ASN A O 1
ATOM 941 N N . GLU A 1 118 ? -8.283 7.291 25.443 1.00 76.00 118 GLU A N 1
ATOM 942 C CA . GLU A 1 118 ? -7.033 7.595 24.753 1.00 76.00 118 GLU A CA 1
ATOM 943 C C . GLU A 1 118 ? -7.188 7.342 23.258 1.00 76.00 118 GLU A C 1
ATOM 945 O O . GLU A 1 118 ? -7.588 6.258 22.842 1.00 76.00 118 GLU A O 1
ATOM 950 N N . VAL A 1 119 ? -6.878 8.346 22.440 1.00 77.25 119 VAL A N 1
ATOM 951 C CA . VAL A 1 119 ? -6.819 8.195 20.983 1.00 77.25 119 VAL A CA 1
ATOM 952 C C . VAL A 1 119 ? -5.391 7.830 20.603 1.00 77.25 119 VAL A C 1
ATOM 954 O O . VAL A 1 119 ? -4.452 8.533 20.971 1.00 77.25 119 VAL A O 1
ATOM 957 N N . LEU A 1 120 ? -5.239 6.721 19.889 1.00 75.75 120 LEU A N 1
ATOM 958 C CA . LEU A 1 120 ? -3.956 6.178 19.467 1.00 75.75 120 LEU A CA 1
ATOM 959 C C . LEU A 1 120 ? -3.976 5.951 17.957 1.00 75.75 120 LEU A C 1
ATOM 961 O O . LEU A 1 120 ? -4.900 5.331 17.427 1.00 75.75 120 LEU A O 1
ATOM 965 N N . ASP A 1 121 ? -2.941 6.421 17.271 1.00 75.56 121 ASP A N 1
ATOM 966 C CA . ASP A 1 121 ? -2.772 6.175 15.842 1.00 75.56 121 ASP A CA 1
ATOM 967 C C . ASP A 1 121 ? -2.237 4.764 15.599 1.00 75.56 121 ASP A C 1
ATOM 969 O O . ASP A 1 121 ? -1.329 4.278 16.281 1.00 75.56 121 ASP A O 1
ATOM 973 N N . LEU A 1 122 ? -2.783 4.093 14.590 1.00 78.75 122 LEU A N 1
ATOM 974 C CA . LEU A 1 122 ? -2.283 2.803 14.153 1.00 78.75 122 LEU A CA 1
ATOM 975 C C . LEU A 1 122 ? -1.020 3.005 13.304 1.00 78.75 122 LEU A C 1
ATOM 977 O O . LEU A 1 122 ? -1.061 3.723 12.309 1.00 78.75 122 LEU A O 1
ATOM 981 N N . PRO A 1 123 ? 0.107 2.340 13.616 1.00 79.12 123 PRO A N 1
ATOM 982 C CA . PRO A 1 123 ? 1.390 2.566 12.959 1.00 79.12 123 PRO A CA 1
ATOM 983 C C . PRO A 1 123 ? 1.490 1.780 11.644 1.00 79.12 123 PRO A C 1
ATOM 985 O O . PRO A 1 123 ? 2.465 1.071 11.388 1.00 79.12 123 PRO A O 1
ATOM 988 N N . PHE A 1 124 ? 0.450 1.837 10.812 1.00 85.31 124 PHE A N 1
ATOM 989 C CA . PHE A 1 124 ? 0.466 1.259 9.475 1.00 85.31 124 PHE A CA 1
ATOM 990 C C . PHE A 1 124 ? -0.394 2.038 8.489 1.00 85.31 124 PHE A C 1
ATOM 992 O O . PHE A 1 124 ? -1.432 2.601 8.818 1.00 85.31 124 PHE A O 1
ATOM 999 N N . ASN A 1 125 ? 0.028 1.971 7.233 1.00 90.62 125 ASN A N 1
ATOM 1000 C CA . ASN A 1 125 ? -0.764 2.361 6.079 1.00 90.62 125 ASN A CA 1
ATOM 1001 C C . ASN A 1 125 ? -1.560 1.157 5.539 1.00 90.62 125 ASN A C 1
ATOM 1003 O O . ASN A 1 125 ? -1.365 0.006 5.951 1.00 90.62 125 ASN A O 1
ATOM 1007 N N . ILE A 1 126 ? -2.437 1.412 4.570 1.00 93.00 126 ILE A N 1
ATOM 1008 C CA . ILE A 1 126 ? -3.285 0.385 3.956 1.00 93.00 126 ILE A CA 1
ATOM 1009 C C . ILE A 1 126 ? -2.500 -0.777 3.324 1.00 93.00 126 ILE A C 1
ATOM 1011 O O . ILE A 1 126 ? -2.993 -1.903 3.272 1.00 93.00 126 ILE A O 1
ATOM 1015 N N . PHE A 1 127 ? -1.242 -0.564 2.937 1.00 94.62 127 PHE A N 1
ATOM 1016 C CA . PHE A 1 127 ? -0.404 -1.599 2.329 1.00 94.62 127 PHE A CA 1
ATOM 1017 C C . PHE A 1 127 ? -0.034 -2.736 3.286 1.00 94.62 127 PHE A C 1
ATOM 1019 O O . PHE A 1 127 ? 0.438 -3.786 2.858 1.00 94.62 127 PHE A O 1
ATOM 1026 N N . LYS A 1 128 ? -0.312 -2.600 4.589 1.00 90.81 128 LYS A N 1
ATOM 1027 C CA . LYS A 1 128 ? -0.276 -3.736 5.519 1.00 90.81 128 LYS A CA 1
ATOM 1028 C C . LYS A 1 128 ? -1.194 -4.890 5.085 1.00 90.81 128 LYS A C 1
ATOM 1030 O O . LYS A 1 128 ? -0.909 -6.035 5.435 1.00 90.81 128 LYS A O 1
ATOM 1035 N N . PHE A 1 129 ? -2.272 -4.594 4.361 1.00 93.25 129 PHE A N 1
ATOM 1036 C CA . PHE A 1 129 ? -3.262 -5.569 3.905 1.00 93.25 129 PHE A CA 1
ATOM 1037 C C . PHE A 1 129 ? -2.990 -6.102 2.494 1.00 93.25 129 PHE A C 1
ATOM 1039 O O . PHE A 1 129 ? -3.812 -6.849 1.966 1.00 93.25 129 PHE A O 1
ATOM 1046 N N . THR A 1 130 ? -1.862 -5.731 1.879 1.00 95.56 130 THR A N 1
ATOM 1047 C CA . THR A 1 130 ? -1.493 -6.214 0.549 1.00 95.56 130 THR A CA 1
ATOM 1048 C C . THR A 1 130 ? -1.251 -7.721 0.582 1.00 95.56 130 THR A C 1
ATOM 1050 O O . THR A 1 130 ? -0.361 -8.214 1.279 1.00 95.56 130 THR A O 1
ATOM 1053 N N . ALA A 1 131 ? -2.021 -8.448 -0.217 1.00 94.50 131 ALA A N 1
ATOM 1054 C CA . ALA A 1 131 ? -1.749 -9.823 -0.583 1.00 94.50 131 ALA A CA 1
ATOM 1055 C C . ALA A 1 131 ? -0.954 -9.864 -1.904 1.00 94.50 131 ALA A C 1
ATOM 1057 O O . ALA A 1 131 ? -1.239 -9.080 -2.817 1.00 94.50 131 ALA A O 1
ATOM 1058 N N . PRO A 1 132 ? 0.029 -10.775 -2.030 1.00 95.06 132 PRO A N 1
ATOM 1059 C CA . PRO A 1 132 ? 0.692 -11.084 -3.292 1.00 95.06 132 PRO A CA 1
ATOM 1060 C C . PRO A 1 132 ? -0.296 -11.357 -4.423 1.00 95.06 132 PRO A C 1
ATOM 1062 O O . PRO A 1 132 ? -1.269 -12.085 -4.227 1.00 95.06 132 PRO A O 1
ATOM 1065 N N . PHE A 1 133 ? -0.009 -10.845 -5.618 1.00 96.62 133 PHE A N 1
ATOM 1066 C CA . PHE A 1 133 ? -0.761 -11.205 -6.813 1.00 96.62 133 PHE A CA 1
ATOM 1067 C C . PHE A 1 133 ? 0.204 -11.533 -7.953 1.00 96.62 133 PHE A C 1
ATOM 1069 O O . PHE A 1 133 ? 0.776 -10.645 -8.580 1.00 96.62 133 PHE A O 1
ATOM 1076 N N . ASN A 1 134 ? 0.423 -12.829 -8.178 1.00 94.94 134 ASN A N 1
ATOM 1077 C CA . ASN A 1 134 ? 1.344 -13.314 -9.201 1.00 94.94 134 ASN A CA 1
ATOM 1078 C C . ASN A 1 134 ? 0.698 -13.230 -10.585 1.00 94.94 134 ASN A C 1
ATOM 1080 O O . ASN A 1 134 ? -0.448 -13.636 -10.766 1.00 94.94 134 ASN A O 1
ATOM 1084 N N . MET A 1 135 ? 1.454 -12.743 -11.564 1.00 96.62 135 MET A N 1
ATOM 1085 C CA . MET A 1 135 ? 1.077 -12.760 -12.974 1.00 96.62 135 MET A CA 1
ATOM 1086 C C . MET A 1 135 ? 2.325 -12.792 -13.853 1.00 96.62 135 MET A C 1
ATOM 1088 O O . MET A 1 135 ? 3.415 -12.446 -13.393 1.00 96.62 135 MET A O 1
ATOM 1092 N N . ASP A 1 136 ? 2.157 -13.201 -15.106 1.00 97.25 136 ASP A N 1
ATOM 1093 C CA . ASP A 1 136 ? 3.209 -13.154 -16.119 1.00 97.25 136 ASP A CA 1
ATOM 1094 C C . ASP A 1 136 ? 3.390 -11.748 -16.724 1.00 97.25 136 ASP A C 1
ATOM 1096 O O . ASP A 1 136 ? 2.666 -10.796 -16.415 1.00 97.25 136 ASP A O 1
ATOM 1100 N N . TYR A 1 137 ? 4.389 -11.630 -17.601 1.00 96.81 137 TYR A N 1
ATOM 1101 C CA . TYR A 1 137 ? 4.759 -10.384 -18.268 1.00 96.81 137 TYR A CA 1
ATOM 1102 C C . TYR A 1 137 ? 3.602 -9.795 -19.088 1.00 96.81 137 TYR A C 1
ATOM 1104 O O . TYR A 1 137 ? 3.301 -8.607 -18.964 1.00 96.81 137 TYR A O 1
ATOM 1112 N N . ASN A 1 138 ? 2.929 -10.620 -19.893 1.00 97.06 138 ASN A N 1
ATOM 1113 C CA . ASN A 1 138 ? 1.880 -10.169 -20.806 1.00 97.06 138 ASN A CA 1
ATOM 1114 C C . ASN A 1 138 ? 0.685 -9.625 -20.023 1.00 97.06 138 ASN A C 1
ATOM 1116 O O . ASN A 1 138 ? 0.202 -8.527 -20.295 1.00 97.06 138 ASN A O 1
ATOM 1120 N N . ASN A 1 139 ? 0.261 -10.355 -18.994 1.00 97.56 139 ASN A N 1
ATOM 1121 C CA . ASN A 1 139 ? -0.831 -9.958 -18.118 1.00 97.56 139 ASN A CA 1
ATOM 1122 C C . ASN A 1 139 ? -0.504 -8.688 -17.323 1.00 97.56 139 ASN A C 1
ATOM 1124 O O . ASN A 1 139 ? -1.374 -7.825 -17.169 1.00 97.56 139 ASN A O 1
ATOM 1128 N N . PHE A 1 140 ? 0.743 -8.537 -16.861 1.00 98.31 140 PHE A N 1
ATOM 1129 C CA . PHE A 1 140 ? 1.188 -7.320 -16.183 1.00 98.31 140 PHE A CA 1
ATOM 1130 C C . PHE A 1 140 ? 1.063 -6.101 -17.087 1.00 98.31 140 PHE A C 1
ATOM 1132 O O . PHE A 1 140 ? 0.389 -5.139 -16.719 1.00 98.31 140 PHE A O 1
ATOM 1139 N N . PHE A 1 141 ? 1.662 -6.139 -18.279 1.00 97.75 141 PHE A N 1
ATOM 1140 C CA . PHE A 1 141 ? 1.678 -4.977 -19.164 1.00 97.75 141 PHE A CA 1
ATOM 1141 C C . PHE A 1 141 ? 0.324 -4.705 -19.831 1.00 97.75 141 PHE A C 1
ATOM 1143 O O . PHE A 1 141 ? -0.006 -3.540 -20.055 1.00 97.75 141 PHE A O 1
ATOM 1150 N N . ALA A 1 142 ? -0.513 -5.727 -20.036 1.00 97.75 142 ALA A N 1
ATOM 1151 C CA . ALA A 1 142 ? -1.900 -5.539 -20.454 1.00 97.75 142 ALA A CA 1
ATOM 1152 C C . ALA A 1 142 ? -2.703 -4.750 -19.404 1.00 97.75 142 ALA A C 1
ATOM 1154 O O . ALA A 1 142 ? -3.287 -3.713 -19.717 1.00 97.75 142 ALA A O 1
ATOM 1155 N N . ARG A 1 143 ? -2.678 -5.180 -18.133 1.00 97.38 143 ARG A N 1
ATOM 1156 C CA . ARG A 1 143 ? -3.364 -4.468 -17.035 1.00 97.38 143 ARG A CA 1
ATOM 1157 C C . ARG A 1 143 ? -2.753 -3.094 -16.774 1.00 97.38 143 ARG A C 1
ATOM 1159 O O . ARG A 1 143 ? -3.468 -2.134 -16.506 1.00 97.38 143 ARG A O 1
ATOM 1166 N N . TRP A 1 144 ? -1.433 -2.982 -16.890 1.00 97.56 144 TRP A N 1
ATOM 1167 C CA . TRP A 1 144 ? -0.719 -1.715 -16.777 1.00 97.56 144 TRP A C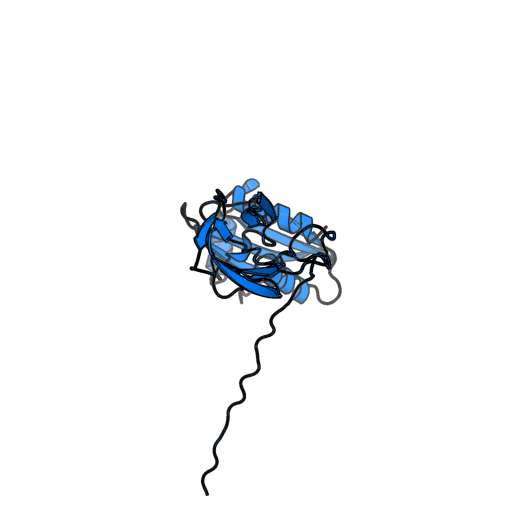A 1
ATOM 1168 C C . TRP A 1 144 ? -1.187 -0.688 -17.812 1.00 97.56 144 TRP A C 1
ATOM 1170 O O . TRP A 1 144 ? -1.323 0.496 -17.488 1.00 97.56 144 TRP A O 1
ATOM 1180 N N . GLY A 1 145 ? -1.418 -1.141 -19.047 1.00 96.88 145 GLY A N 1
ATOM 1181 C CA . GLY A 1 145 ? -1.913 -0.326 -20.152 1.00 96.88 145 GLY A CA 1
ATOM 1182 C C . GLY A 1 145 ? -3.373 0.101 -19.997 1.00 96.88 145 GLY A C 1
ATOM 1183 O O . GLY A 1 145 ? -3.742 1.142 -20.522 1.00 96.88 145 GLY A O 1
ATOM 1184 N N . GLN A 1 146 ? -4.187 -0.644 -19.242 1.00 96.44 146 GLN A N 1
ATOM 1185 C CA . GLN A 1 146 ? -5.591 -0.297 -18.971 1.00 96.44 146 GLN A CA 1
ATOM 1186 C C . GLN A 1 146 ? -5.748 0.835 -17.944 1.00 96.44 146 GLN A C 1
ATOM 1188 O O . GLN A 1 146 ? -6.744 1.553 -17.957 1.00 96.44 146 GLN A O 1
ATOM 1193 N N . LEU A 1 147 ? -4.774 1.005 -17.048 1.00 95.88 147 LEU A N 1
ATOM 1194 C CA . LEU A 1 147 ? -4.783 2.053 -16.026 1.00 95.88 147 LEU A CA 1
ATOM 1195 C C . LEU A 1 147 ? -4.132 3.324 -16.588 1.00 95.88 147 LEU A C 1
ATOM 1197 O O . LEU A 1 147 ? -2.924 3.521 -16.457 1.00 95.88 147 LEU A O 1
ATOM 1201 N N . THR A 1 148 ? -4.906 4.167 -17.266 1.00 93.81 148 THR A N 1
ATOM 1202 C CA . THR A 1 148 ? -4.384 5.345 -17.990 1.00 93.81 148 THR A CA 1
ATOM 1203 C C . THR A 1 148 ? -4.706 6.679 -17.329 1.00 93.81 148 THR A C 1
ATOM 1205 O O . THR A 1 148 ? -4.053 7.675 -17.633 1.00 93.81 148 THR A O 1
ATOM 1208 N N . SER A 1 149 ? -5.685 6.721 -16.421 1.00 95.12 149 SER A N 1
ATOM 1209 C CA . SER A 1 149 ? -6.084 7.969 -15.773 1.00 95.12 149 SER A CA 1
ATOM 1210 C C . SER A 1 149 ? -4.952 8.521 -14.896 1.00 95.12 149 SER A C 1
ATOM 1212 O O . SER A 1 149 ? -4.366 7.757 -14.124 1.00 95.12 149 SER A O 1
ATOM 1214 N N . PRO A 1 150 ? -4.679 9.840 -14.914 1.00 93.38 150 PRO A N 1
ATOM 1215 C CA . PRO A 1 150 ? -3.731 10.458 -13.987 1.00 93.38 150 PRO A CA 1
ATOM 1216 C C . PRO A 1 150 ? -4.061 10.166 -12.517 1.00 93.38 150 PRO A C 1
ATOM 1218 O O . PRO A 1 150 ? -3.165 9.923 -11.718 1.00 93.38 150 PRO A O 1
ATOM 1221 N N . ALA A 1 151 ? -5.350 10.085 -12.164 1.00 94.50 151 ALA A N 1
ATOM 1222 C CA . ALA A 1 151 ? -5.793 9.739 -10.811 1.00 94.50 151 ALA A CA 1
ATOM 1223 C C . ALA A 1 151 ? -5.529 8.266 -10.433 1.00 94.50 151 ALA A C 1
ATOM 1225 O O . ALA A 1 151 ? -5.678 7.889 -9.274 1.00 94.50 151 ALA A O 1
ATOM 1226 N N . GLN A 1 152 ? -5.155 7.424 -11.396 1.00 96.75 152 GLN A N 1
ATOM 1227 C CA . GLN A 1 152 ? -4.770 6.026 -11.196 1.00 96.75 152 GLN A CA 1
ATOM 1228 C C . GLN A 1 152 ? -3.254 5.831 -11.185 1.00 96.75 152 GLN A C 1
ATOM 1230 O O . GLN A 1 152 ? -2.800 4.691 -11.138 1.00 96.75 152 GLN A O 1
ATOM 1235 N N . GLN A 1 153 ? -2.466 6.907 -11.230 1.00 97.25 153 GLN A N 1
ATOM 1236 C CA . GLN A 1 153 ? -1.014 6.846 -11.253 1.00 97.25 153 GLN A CA 1
ATOM 1237 C C . GLN A 1 153 ? -0.395 7.722 -10.158 1.00 97.25 153 GLN A C 1
ATOM 1239 O O . GLN A 1 153 ? -0.659 8.914 -10.069 1.00 97.25 153 GLN A O 1
ATOM 1244 N N . ALA A 1 154 ? 0.485 7.122 -9.363 1.00 97.75 154 ALA A N 1
ATOM 1245 C CA . ALA A 1 154 ? 1.340 7.799 -8.399 1.00 97.75 154 ALA A CA 1
ATOM 1246 C C . ALA A 1 154 ? 2.803 7.663 -8.834 1.00 97.75 154 ALA A C 1
ATOM 1248 O O . ALA A 1 154 ? 3.213 6.612 -9.345 1.00 97.75 154 ALA A O 1
ATOM 1249 N N . THR A 1 155 ? 3.591 8.717 -8.635 1.00 96.94 155 THR A N 1
ATOM 1250 C CA . THR A 1 155 ? 4.993 8.7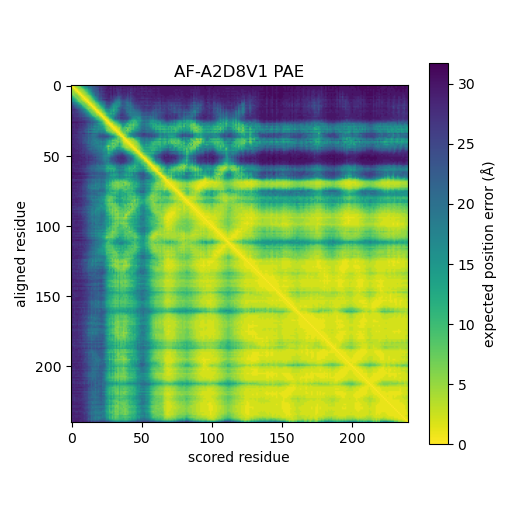60 -9.064 1.00 96.94 155 THR A CA 1
ATOM 1251 C C . THR A 1 155 ? 5.893 9.417 -8.033 1.00 96.94 155 THR A C 1
ATOM 1253 O O . THR A 1 155 ? 5.492 10.360 -7.352 1.00 96.94 155 THR A O 1
ATOM 1256 N N . ALA A 1 156 ? 7.134 8.949 -7.959 1.00 96.75 156 ALA A N 1
ATOM 1257 C CA . ALA A 1 156 ? 8.203 9.583 -7.198 1.00 96.75 156 ALA A CA 1
ATOM 1258 C C . ALA A 1 156 ? 9.565 9.227 -7.799 1.00 96.75 156 ALA A C 1
ATOM 1260 O O . ALA A 1 156 ? 9.676 8.316 -8.619 1.00 96.75 156 ALA A O 1
ATOM 1261 N N . SER A 1 157 ? 10.610 9.920 -7.361 1.00 95.50 157 SER A N 1
ATOM 1262 C CA . SER A 1 157 ? 11.987 9.597 -7.722 1.00 95.50 157 SER A CA 1
ATOM 1263 C C . SER A 1 157 ? 12.904 9.807 -6.529 1.00 95.50 157 SER A C 1
ATOM 1265 O O . SER A 1 157 ? 12.689 10.752 -5.774 1.00 95.50 157 SER A O 1
ATOM 1267 N N . PHE A 1 158 ? 13.943 8.991 -6.395 1.00 94.50 158 PHE A N 1
ATOM 1268 C CA . PHE A 1 158 ? 14.955 9.146 -5.352 1.00 94.50 158 PHE A CA 1
ATOM 1269 C C . PHE A 1 158 ? 16.351 8.812 -5.883 1.00 94.50 158 PHE A C 1
ATOM 1271 O O . PHE A 1 158 ? 16.508 8.079 -6.865 1.00 94.50 158 PHE A O 1
ATOM 1278 N N . ASN A 1 159 ? 17.374 9.353 -5.222 1.00 94.19 159 ASN A N 1
ATOM 1279 C CA . ASN A 1 159 ? 18.762 9.012 -5.514 1.00 94.19 159 ASN A CA 1
ATOM 1280 C C . ASN A 1 159 ? 19.114 7.710 -4.779 1.00 94.19 159 ASN A C 1
ATOM 1282 O O . ASN A 1 159 ? 18.971 7.662 -3.553 1.00 94.19 159 ASN A O 1
ATOM 1286 N N . PRO A 1 160 ? 19.545 6.653 -5.484 1.00 90.50 160 PRO A N 1
ATOM 1287 C CA . PRO A 1 160 ? 19.898 5.406 -4.829 1.00 90.50 160 PRO A CA 1
ATOM 1288 C C . PRO A 1 160 ? 21.173 5.545 -3.991 1.00 90.50 160 PRO A C 1
ATOM 1290 O O . PRO A 1 160 ? 22.092 6.280 -4.345 1.00 90.50 160 PRO A O 1
ATOM 1293 N N . VAL A 1 161 ? 21.252 4.776 -2.904 1.00 88.75 161 VAL A N 1
ATOM 1294 C CA . VAL A 1 161 ? 22.462 4.638 -2.073 1.00 88.75 161 VAL A CA 1
ATOM 1295 C C . VAL A 1 161 ? 22.974 3.195 -2.152 1.00 88.75 161 VAL A C 1
ATOM 1297 O O . VAL A 1 161 ? 22.394 2.275 -1.575 1.00 88.75 161 VAL A O 1
ATOM 1300 N N . GLY A 1 162 ? 24.073 2.973 -2.869 1.00 90.00 162 GLY A N 1
ATOM 1301 C CA . GLY A 1 162 ? 24.552 1.618 -3.169 1.00 90.00 162 GLY A CA 1
ATOM 1302 C C . GLY A 1 162 ? 23.787 1.000 -4.342 1.00 90.00 162 GLY A C 1
ATOM 1303 O O . GLY A 1 162 ? 23.528 1.696 -5.317 1.00 90.00 162 GLY A O 1
ATOM 1304 N N . ASP A 1 163 ? 23.443 -0.292 -4.272 1.00 93.31 163 ASP A N 1
ATOM 1305 C CA . ASP A 1 163 ? 22.764 -0.999 -5.372 1.00 93.31 163 ASP A CA 1
ATOM 1306 C C . ASP A 1 163 ? 21.313 -0.501 -5.566 1.00 93.31 163 ASP A C 1
ATOM 1308 O O . ASP A 1 163 ? 20.436 -0.822 -4.746 1.00 93.31 163 ASP A O 1
ATOM 1312 N N . PRO A 1 164 ? 21.018 0.218 -6.669 1.00 94.12 164 PRO A N 1
ATOM 1313 C CA . PRO A 1 164 ? 19.691 0.768 -6.926 1.00 94.12 164 PRO A CA 1
ATOM 1314 C C . PRO A 1 164 ? 18.616 -0.318 -7.040 1.00 94.12 164 PRO A C 1
ATOM 1316 O O . PRO A 1 164 ? 17.493 -0.144 -6.566 1.00 94.12 164 PRO A O 1
ATOM 1319 N N . THR A 1 165 ? 18.953 -1.471 -7.625 1.00 94.25 165 THR A N 1
ATOM 1320 C CA . THR A 1 165 ? 17.997 -2.562 -7.849 1.00 94.25 165 THR A CA 1
ATOM 1321 C C . THR A 1 165 ? 17.534 -3.154 -6.527 1.00 94.25 165 THR A C 1
ATOM 1323 O O . THR A 1 165 ? 16.335 -3.359 -6.319 1.00 94.25 165 THR A O 1
ATOM 1326 N N . ASN A 1 166 ? 18.466 -3.391 -5.605 1.00 94.69 166 ASN A N 1
ATOM 1327 C CA . ASN A 1 166 ? 18.135 -3.895 -4.277 1.00 94.69 166 ASN A CA 1
ATOM 1328 C C . ASN A 1 166 ? 17.308 -2.888 -3.474 1.00 94.69 166 ASN A C 1
ATOM 1330 O O . ASN A 1 166 ? 16.343 -3.291 -2.823 1.00 94.69 166 ASN A O 1
ATOM 1334 N N . GLN A 1 167 ? 17.601 -1.590 -3.582 1.00 93.88 167 GLN A N 1
ATOM 1335 C CA . GLN A 1 167 ? 16.778 -0.561 -2.947 1.00 93.88 167 GLN A CA 1
ATOM 1336 C C . GLN A 1 167 ? 15.354 -0.519 -3.506 1.00 93.88 167 GLN A C 1
ATOM 1338 O O . GLN A 1 167 ? 14.399 -0.512 -2.732 1.00 93.88 167 GLN A O 1
ATOM 1343 N N . MET A 1 168 ? 15.181 -0.563 -4.830 1.00 96.12 168 MET A N 1
ATOM 1344 C CA . MET A 1 168 ? 13.852 -0.605 -5.452 1.00 96.12 168 MET A CA 1
ATOM 1345 C C . MET A 1 168 ? 13.046 -1.821 -4.971 1.00 96.12 168 MET A C 1
ATOM 1347 O O . MET A 1 168 ? 11.891 -1.683 -4.559 1.00 96.12 168 MET A O 1
ATOM 1351 N N . LYS A 1 169 ? 13.670 -3.008 -4.929 1.00 96.56 169 LYS A N 1
ATOM 1352 C CA . LYS A 1 169 ? 13.056 -4.225 -4.367 1.00 96.56 169 LYS A CA 1
ATOM 1353 C C . LYS A 1 169 ? 12.709 -4.054 -2.886 1.00 96.56 169 LYS A C 1
ATOM 1355 O O . LYS A 1 169 ? 11.641 -4.490 -2.450 1.00 96.56 169 LYS A O 1
ATOM 1360 N N . GLN A 1 170 ? 13.577 -3.415 -2.104 1.00 95.12 170 GLN A N 1
ATOM 1361 C CA . GLN A 1 170 ? 13.351 -3.176 -0.681 1.00 95.12 170 GLN A CA 1
ATOM 1362 C C . GLN A 1 170 ? 12.183 -2.218 -0.448 1.00 95.12 170 GLN A C 1
ATOM 1364 O O . GLN A 1 170 ? 11.331 -2.525 0.381 1.00 95.12 170 GLN A O 1
ATOM 1369 N N . VAL A 1 171 ? 12.090 -1.107 -1.181 1.00 94.81 171 VAL A N 1
ATOM 1370 C CA . VAL A 1 171 ? 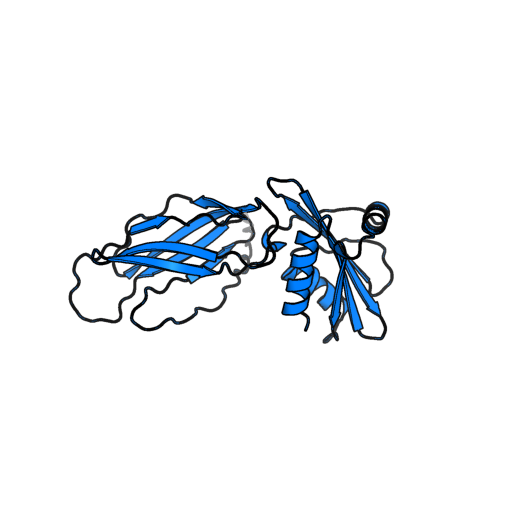10.964 -0.165 -1.082 1.00 94.81 171 VAL A CA 1
ATOM 1371 C C . VAL A 1 171 ? 9.658 -0.874 -1.443 1.00 94.81 171 VAL A C 1
ATOM 1373 O O . VAL A 1 171 ? 8.710 -0.862 -0.658 1.00 94.81 171 VAL A O 1
ATOM 1376 N N . MET A 1 172 ? 9.622 -1.585 -2.572 1.00 96.88 172 MET A N 1
ATOM 1377 C CA . MET A 1 172 ? 8.440 -2.328 -3.019 1.00 96.88 172 MET A CA 1
ATOM 1378 C C . MET A 1 172 ? 7.951 -3.338 -1.963 1.00 96.88 172 MET A C 1
ATOM 1380 O O . MET A 1 172 ? 6.776 -3.344 -1.588 1.00 96.88 172 MET A O 1
ATOM 1384 N N . THR A 1 173 ? 8.863 -4.143 -1.414 1.00 96.25 173 THR A N 1
ATOM 1385 C CA . THR A 1 173 ? 8.521 -5.226 -0.474 1.00 96.25 173 THR A CA 1
ATOM 1386 C C . THR A 1 173 ? 8.342 -4.756 0.968 1.00 96.25 173 THR A C 1
ATOM 1388 O O . THR A 1 173 ? 7.549 -5.325 1.721 1.00 96.25 173 THR A O 1
ATOM 1391 N N . SER A 1 174 ? 9.065 -3.722 1.394 1.00 92.94 174 SER A N 1
ATOM 1392 C CA . SER A 1 174 ? 9.070 -3.269 2.788 1.00 92.94 174 SER A CA 1
ATOM 1393 C C . SER A 1 174 ? 8.106 -2.124 3.037 1.00 92.94 174 SER A C 1
ATOM 1395 O O . SER A 1 174 ? 7.539 -2.081 4.124 1.00 92.94 174 SER A O 1
ATOM 1397 N N . VAL A 1 175 ? 7.867 -1.241 2.070 1.00 93.12 175 VAL A N 1
ATOM 1398 C CA . VAL A 1 175 ? 6.938 -0.113 2.230 1.00 93.12 175 VAL A CA 1
ATOM 1399 C C . VAL A 1 175 ? 5.542 -0.519 1.762 1.00 93.12 175 VAL A C 1
ATOM 1401 O O . VAL A 1 175 ? 4.603 -0.498 2.556 1.00 93.12 175 VAL A O 1
ATOM 1404 N N . PHE A 1 176 ? 5.426 -1.003 0.523 1.00 95.25 176 PHE A N 1
ATOM 1405 C CA . PHE A 1 176 ? 4.138 -1.356 -0.095 1.00 95.25 176 PHE A CA 1
ATOM 1406 C C . PHE A 1 176 ? 3.708 -2.811 0.132 1.00 95.25 176 PHE A C 1
ATOM 1408 O O . PHE A 1 176 ? 2.599 -3.201 -0.236 1.00 95.25 176 PHE A O 1
ATOM 1415 N N . LYS A 1 177 ? 4.580 -3.631 0.735 1.00 95.19 177 LYS A N 1
ATOM 1416 C CA . LYS A 1 177 ? 4.350 -5.074 0.950 1.00 95.19 177 LYS A CA 1
ATOM 1417 C C . LYS A 1 177 ? 4.020 -5.828 -0.345 1.00 95.19 177 LYS A C 1
ATOM 1419 O O . LYS A 1 177 ? 3.421 -6.898 -0.306 1.00 95.19 177 LYS A O 1
ATOM 1424 N N . VAL A 1 178 ? 4.439 -5.277 -1.482 1.00 97.38 178 VAL A N 1
ATOM 1425 C CA . VAL A 1 178 ? 4.245 -5.861 -2.804 1.00 97.38 178 VAL A CA 1
ATOM 1426 C C . VAL A 1 178 ? 5.436 -6.771 -3.104 1.00 97.38 178 VAL A C 1
ATOM 1428 O O . VAL A 1 178 ? 6.580 -6.322 -3.001 1.00 97.38 178 VAL A O 1
ATOM 1431 N N . PRO A 1 179 ? 5.217 -8.050 -3.447 1.00 96.31 179 PRO A N 1
ATOM 1432 C CA . PRO A 1 179 ? 6.295 -8.918 -3.895 1.00 96.31 179 PRO A CA 1
ATOM 1433 C C . PRO A 1 179 ? 6.809 -8.484 -5.270 1.00 96.31 179 PRO A C 1
ATOM 1435 O O . PRO A 1 179 ? 6.056 -8.017 -6.126 1.00 96.31 179 PRO A O 1
ATOM 1438 N N . VAL A 1 180 ? 8.103 -8.695 -5.484 1.00 97.69 180 VAL A N 1
ATOM 1439 C CA . VAL A 1 180 ? 8.733 -8.512 -6.791 1.00 97.69 180 VAL A CA 1
ATOM 1440 C C . VAL A 1 180 ? 8.337 -9.684 -7.679 1.00 97.69 180 VAL A C 1
ATOM 1442 O O . VAL A 1 180 ? 8.510 -10.841 -7.293 1.00 97.69 180 VAL A O 1
ATOM 1445 N N . LEU A 1 181 ? 7.816 -9.387 -8.864 1.00 97.94 181 LEU A N 1
ATOM 1446 C CA . LEU A 1 181 ? 7.469 -10.396 -9.852 1.00 97.94 181 LEU A CA 1
ATOM 1447 C C . LEU A 1 181 ? 8.717 -10.801 -10.656 1.00 97.94 181 LEU A C 1
ATOM 1449 O O . LEU A 1 181 ? 9.495 -9.927 -11.051 1.00 97.94 181 LEU A O 1
ATOM 1453 N N . PRO A 1 182 ? 8.909 -12.099 -10.954 1.00 95.56 182 PRO A N 1
ATOM 1454 C CA . PRO A 1 182 ? 10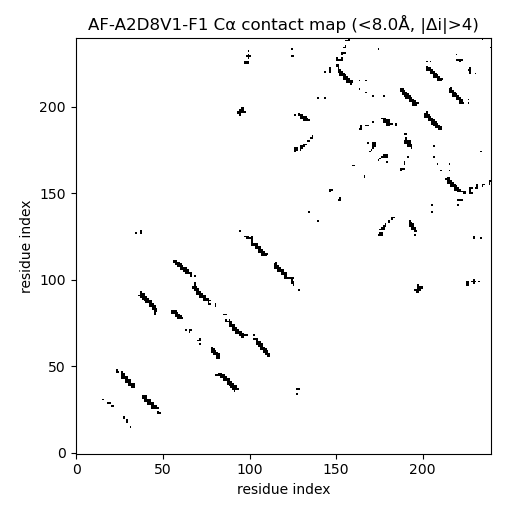.022 -12.591 -11.765 1.00 95.56 182 PRO A CA 1
ATOM 1455 C C . PRO A 1 182 ? 9.752 -12.378 -13.267 1.00 95.56 182 PRO A C 1
ATOM 1457 O O . PRO A 1 182 ? 9.681 -13.329 -14.042 1.00 95.56 182 PRO A O 1
ATOM 1460 N N . LEU A 1 183 ? 9.538 -11.125 -13.677 1.00 95.44 183 LEU A N 1
ATOM 1461 C CA . LEU A 1 183 ? 9.237 -10.763 -15.065 1.00 95.44 183 LEU A CA 1
ATOM 1462 C C . LEU A 1 183 ? 10.516 -10.514 -15.870 1.00 95.44 183 LEU A C 1
ATOM 1464 O O . LEU A 1 183 ? 11.480 -9.950 -15.356 1.00 95.44 183 LEU A O 1
ATOM 1468 N N . GLN A 1 184 ? 10.481 -10.851 -17.159 1.00 93.88 184 GLN A N 1
ATOM 1469 C CA . GLN A 1 184 ? 11.540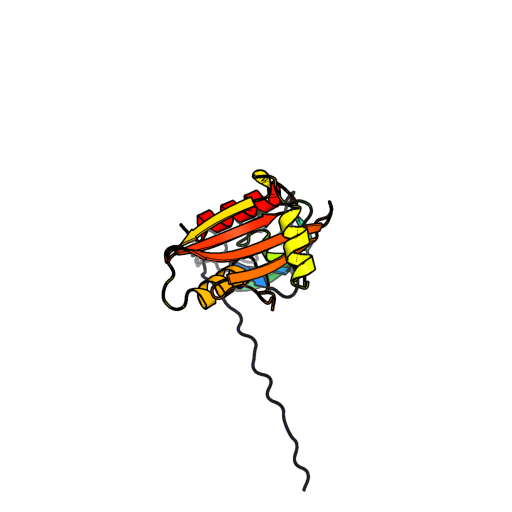 -10.527 -18.121 1.00 93.88 184 GLN A CA 1
ATOM 1470 C C . GLN A 1 184 ? 11.447 -9.047 -18.534 1.00 93.88 184 GLN A C 1
ATOM 1472 O O . GLN A 1 184 ? 10.901 -8.709 -19.579 1.00 93.88 184 GLN A O 1
ATOM 1477 N N . VAL A 1 185 ? 11.903 -8.144 -17.664 1.00 94.00 185 VAL A N 1
ATOM 1478 C CA . VAL A 1 185 ? 11.906 -6.686 -17.889 1.00 94.00 185 VAL A CA 1
ATOM 1479 C C . VAL A 1 185 ? 13.312 -6.180 -18.233 1.00 94.00 185 VAL A C 1
ATOM 1481 O O . VAL A 1 185 ? 14.285 -6.864 -17.917 1.00 94.00 185 VAL A O 1
ATOM 1484 N N . PRO A 1 186 ? 13.449 -4.991 -18.858 1.00 93.69 186 PRO A N 1
ATOM 1485 C CA . PRO A 1 186 ? 14.759 -4.407 -19.136 1.00 93.69 186 PRO A CA 1
ATOM 1486 C C . PRO A 1 186 ? 15.666 -4.333 -17.893 1.00 93.69 186 PRO A C 1
ATOM 1488 O O . PRO A 1 186 ? 15.153 -4.183 -16.776 1.00 93.69 186 PRO A O 1
ATOM 1491 N N . PRO A 1 187 ? 17.001 -4.391 -18.062 1.00 89.31 187 PRO A N 1
ATOM 1492 C CA . PRO A 1 187 ? 17.941 -4.221 -16.959 1.00 89.31 187 PRO A CA 1
ATOM 1493 C C . PRO A 1 187 ? 17.676 -2.925 -16.184 1.00 89.31 187 PRO A C 1
ATOM 1495 O O . PRO A 1 187 ? 17.435 -1.879 -16.778 1.00 89.31 187 PRO A O 1
ATOM 1498 N N . GLY A 1 188 ? 17.709 -2.997 -14.853 1.00 89.88 188 GLY A N 1
ATOM 1499 C CA . GLY A 1 188 ? 17.402 -1.852 -13.991 1.00 89.88 188 GLY A CA 1
ATOM 1500 C C . GLY A 1 188 ? 15.907 -1.606 -13.762 1.00 89.88 188 GLY A C 1
ATOM 1501 O O . GLY A 1 188 ? 15.571 -0.676 -13.034 1.00 89.88 188 GLY A O 1
ATOM 1502 N N . ASN A 1 189 ? 15.013 -2.444 -14.301 1.00 96.44 189 ASN A N 1
ATOM 1503 C CA . ASN A 1 189 ? 13.587 -2.399 -13.985 1.00 96.44 189 ASN A CA 1
ATOM 1504 C C . ASN A 1 189 ? 13.208 -3.453 -12.939 1.00 96.44 189 ASN A C 1
ATOM 1506 O O . ASN A 1 189 ? 13.693 -4.583 -12.944 1.00 96.44 189 ASN A O 1
ATOM 1510 N N . VAL A 1 190 ? 12.269 -3.100 -12.066 1.00 97.75 190 VAL A N 1
ATOM 1511 C CA . VAL A 1 190 ? 11.670 -3.995 -11.074 1.00 97.75 190 VAL A CA 1
ATOM 1512 C C . VAL A 1 190 ? 10.161 -3.811 -11.118 1.00 97.75 190 VAL A C 1
ATOM 1514 O O . VAL A 1 190 ? 9.660 -2.695 -10.981 1.00 97.75 190 VAL A O 1
ATOM 1517 N N . CYS A 1 191 ? 9.424 -4.903 -11.307 1.00 98.44 191 CYS A N 1
ATOM 1518 C CA . CYS A 1 191 ? 7.964 -4.888 -11.326 1.00 98.44 191 CYS A CA 1
ATOM 1519 C C . CYS A 1 191 ? 7.393 -5.717 -10.177 1.00 98.44 191 CYS A C 1
ATOM 1521 O O . CYS A 1 191 ? 8.006 -6.685 -9.730 1.00 98.44 191 CYS A O 1
ATOM 1523 N N . GLY A 1 192 ? 6.212 -5.337 -9.707 1.00 98.44 192 GLY A N 1
ATOM 1524 C CA . GLY A 1 192 ? 5.509 -6.020 -8.629 1.00 98.44 192 GLY A CA 1
ATOM 1525 C C . GLY A 1 192 ? 4.008 -5.811 -8.722 1.00 98.44 192 GLY A C 1
ATOM 1526 O O . GLY A 1 192 ? 3.556 -4.819 -9.292 1.00 98.44 192 GLY A O 1
ATOM 1527 N N . ALA A 1 193 ? 3.233 -6.724 -8.149 1.00 98.38 193 ALA A N 1
ATOM 1528 C CA . ALA A 1 193 ? 1.788 -6.574 -8.073 1.00 98.38 193 ALA A CA 1
ATOM 1529 C C . ALA A 1 193 ? 1.227 -7.101 -6.756 1.00 98.38 193 ALA A C 1
ATOM 1531 O O . ALA A 1 193 ? 1.717 -8.075 -6.176 1.00 98.38 193 ALA A O 1
ATOM 1532 N N . GLY A 1 194 ? 0.178 -6.436 -6.292 1.00 97.88 194 GLY A N 1
ATOM 1533 C CA . GLY A 1 194 ? -0.530 -6.808 -5.083 1.00 97.88 194 GLY A CA 1
ATOM 1534 C C . GLY A 1 194 ? -1.997 -6.424 -5.151 1.00 97.88 194 GLY A C 1
ATOM 1535 O O . GLY A 1 194 ? -2.413 -5.610 -5.977 1.00 97.88 194 GLY A O 1
ATOM 1536 N N . ILE A 1 195 ? -2.777 -7.028 -4.263 1.00 97.19 195 ILE A N 1
ATOM 1537 C CA . ILE A 1 195 ? -4.197 -6.732 -4.098 1.00 97.19 195 ILE A CA 1
ATOM 1538 C C . ILE A 1 195 ? -4.526 -6.505 -2.627 1.00 97.19 195 ILE A C 1
ATOM 1540 O O . ILE A 1 195 ? -3.927 -7.116 -1.746 1.00 97.19 195 ILE A O 1
ATOM 1544 N N . ILE A 1 196 ? -5.500 -5.647 -2.356 1.00 96.25 196 ILE A N 1
ATOM 1545 C CA . ILE A 1 196 ? -6.076 -5.446 -1.028 1.00 96.25 196 ILE A CA 1
ATOM 1546 C C . ILE A 1 196 ? -7.563 -5.774 -1.126 1.00 96.25 196 ILE A C 1
ATOM 1548 O O . ILE A 1 196 ? -8.290 -5.178 -1.920 1.00 96.25 196 ILE A O 1
ATOM 1552 N N . ASN A 1 197 ? -8.011 -6.730 -0.316 1.00 94.44 197 ASN A N 1
ATOM 1553 C CA . ASN A 1 197 ? -9.420 -7.103 -0.246 1.00 94.44 197 ASN A CA 1
ATOM 1554 C C . ASN A 1 197 ? -10.158 -6.124 0.671 1.00 94.44 197 ASN A C 1
ATOM 1556 O O . ASN A 1 197 ? -9.894 -6.100 1.876 1.00 94.44 197 ASN A O 1
ATOM 1560 N N . ALA A 1 198 ? -11.068 -5.339 0.097 1.00 93.19 198 ALA A N 1
ATOM 1561 C CA . ALA A 1 198 ? -11.986 -4.472 0.821 1.00 93.19 198 ALA A CA 1
ATOM 1562 C C . ALA A 1 198 ? -13.430 -4.996 0.709 1.00 93.19 198 ALA A C 1
ATOM 1564 O O . ALA A 1 198 ? -13.744 -5.772 -0.193 1.00 93.19 198 ALA A O 1
ATOM 1565 N N . GLU A 1 199 ? -14.328 -4.569 1.602 1.00 90.69 199 GLU A N 1
ATOM 1566 C CA . GLU A 1 199 ? -15.750 -4.962 1.544 1.00 90.69 199 GLU A CA 1
ATOM 1567 C C . GLU A 1 199 ? -16.431 -4.487 0.247 1.00 90.69 199 GLU A C 1
ATOM 1569 O O . GLU A 1 199 ? -17.281 -5.190 -0.288 1.00 90.69 199 GLU A O 1
ATOM 1574 N N . GLY A 1 200 ? -16.004 -3.347 -0.308 1.00 86.19 200 GLY A N 1
ATOM 1575 C CA . GLY A 1 200 ? -16.477 -2.831 -1.600 1.00 86.19 200 GLY A CA 1
ATOM 1576 C C . GLY A 1 200 ? -15.812 -3.439 -2.844 1.00 86.19 200 GLY A C 1
ATOM 1577 O O . GLY A 1 200 ? -16.084 -2.979 -3.949 1.00 86.19 200 GLY A O 1
ATOM 1578 N N . GLY A 1 201 ? -14.920 -4.425 -2.689 1.00 92.31 201 GLY A N 1
ATOM 1579 C CA . GLY A 1 201 ? -14.227 -5.087 -3.797 1.00 92.31 201 GLY A CA 1
ATOM 1580 C C . GLY A 1 201 ? -12.703 -5.106 -3.670 1.00 92.31 201 GLY A C 1
ATOM 1581 O O . GLY A 1 201 ? -12.116 -4.707 -2.662 1.00 92.31 201 GLY A O 1
ATOM 1582 N N . VAL A 1 202 ? -12.043 -5.607 -4.716 1.00 94.75 202 VAL A N 1
ATOM 1583 C CA . VAL A 1 202 ? -10.584 -5.769 -4.747 1.00 94.75 202 VAL A CA 1
ATOM 1584 C C . VAL A 1 202 ? -9.912 -4.487 -5.237 1.00 94.75 202 VAL A C 1
ATOM 1586 O O . VAL A 1 202 ? -10.191 -3.996 -6.330 1.00 94.75 202 VAL A O 1
ATOM 1589 N N . LEU A 1 203 ? -8.974 -3.973 -4.444 1.00 96.81 203 LEU A N 1
ATOM 1590 C CA . LEU A 1 203 ? -8.116 -2.848 -4.806 1.00 96.81 203 LEU A CA 1
ATOM 1591 C C . LEU A 1 203 ? -6.789 -3.395 -5.339 1.00 96.81 203 LEU A C 1
ATOM 1593 O O . LEU A 1 203 ? -6.023 -3.998 -4.589 1.00 96.81 203 LEU A O 1
ATOM 1597 N N . GLY A 1 204 ? -6.520 -3.216 -6.629 1.00 97.38 204 GLY A N 1
ATOM 1598 C CA . GLY A 1 204 ? -5.284 -3.667 -7.262 1.00 97.38 204 GLY A CA 1
ATOM 1599 C C . GLY A 1 204 ? -4.222 -2.574 -7.275 1.00 97.38 204 GLY A C 1
ATOM 1600 O O . GLY A 1 204 ? -4.538 -1.404 -7.496 1.00 97.38 204 GLY A O 1
ATOM 1601 N N . ILE A 1 205 ? -2.965 -2.974 -7.082 1.00 97.94 205 ILE A N 1
ATOM 1602 C CA . ILE A 1 205 ? -1.791 -2.118 -7.259 1.00 97.94 205 ILE A CA 1
ATOM 1603 C C . ILE A 1 205 ? -0.758 -2.807 -8.153 1.00 97.94 205 ILE A C 1
ATOM 1605 O O . ILE A 1 205 ? -0.403 -3.969 -7.939 1.00 97.94 205 ILE A O 1
ATOM 1609 N N . LEU A 1 206 ? -0.270 -2.078 -9.155 1.00 98.62 206 LEU A N 1
ATOM 1610 C CA . LEU A 1 206 ? 0.838 -2.478 -10.018 1.00 98.62 206 LEU A CA 1
ATOM 1611 C C . LEU A 1 206 ? 2.000 -1.517 -9.798 1.00 98.62 206 LEU A C 1
ATOM 1613 O O . LEU A 1 206 ? 1.832 -0.306 -9.892 1.00 98.62 206 LEU A O 1
ATOM 1617 N N . CYS A 1 207 ? 3.183 -2.051 -9.538 1.00 98.44 207 CYS A N 1
ATOM 1618 C CA . CYS A 1 207 ? 4.391 -1.293 -9.255 1.00 98.44 207 CYS A CA 1
ATOM 1619 C C . CYS A 1 207 ? 5.400 -1.490 -10.384 1.00 98.44 207 CYS A C 1
ATOM 1621 O O . CYS A 1 207 ? 5.716 -2.629 -10.724 1.00 98.44 207 CYS A O 1
ATOM 1623 N N . ARG A 1 208 ? 5.959 -0.399 -10.908 1.00 98.12 208 ARG A N 1
ATOM 1624 C CA . ARG A 1 208 ? 7.083 -0.397 -11.846 1.00 98.12 208 ARG A CA 1
ATOM 1625 C C . ARG A 1 208 ? 8.120 0.612 -11.379 1.00 98.12 208 ARG A C 1
ATOM 1627 O O . ARG A 1 208 ? 7.862 1.808 -11.307 1.00 98.12 208 ARG A O 1
ATOM 1634 N N . PHE A 1 209 ? 9.288 0.102 -11.039 1.00 97.94 209 PHE A N 1
ATOM 1635 C CA . PHE A 1 209 ? 10.435 0.874 -10.600 1.00 97.94 209 PHE A CA 1
ATOM 1636 C C . PHE A 1 209 ? 11.506 0.729 -11.677 1.00 97.94 209 PHE A C 1
ATOM 1638 O O . PHE A 1 209 ? 11.661 -0.362 -12.230 1.00 97.94 209 PHE A O 1
ATOM 1645 N N . PHE A 1 210 ? 12.194 1.807 -12.025 1.00 97.25 210 PHE A N 1
ATOM 1646 C CA . PHE A 1 210 ? 13.186 1.793 -13.096 1.00 97.25 210 PHE A CA 1
ATOM 1647 C C . PHE A 1 210 ? 14.243 2.869 -12.890 1.00 97.25 210 PHE A C 1
ATOM 1649 O O . PHE A 1 210 ? 13.986 3.895 -12.261 1.00 97.25 210 PHE A O 1
ATOM 1656 N N . ILE A 1 211 ? 15.435 2.635 -13.428 1.00 95.94 211 ILE A N 1
ATOM 1657 C CA . ILE A 1 211 ? 16.521 3.613 -13.396 1.00 95.94 211 ILE A CA 1
ATOM 1658 C C . ILE A 1 211 ? 16.442 4.464 -14.658 1.00 95.94 211 ILE A C 1
ATOM 1660 O O . ILE A 1 211 ? 16.441 3.938 -15.767 1.00 95.94 211 ILE A O 1
ATOM 1664 N N . GLU A 1 212 ? 16.408 5.779 -14.490 1.00 93.75 212 GLU A N 1
ATOM 1665 C CA . GLU A 1 212 ? 16.483 6.730 -15.597 1.00 93.75 212 GLU A CA 1
ATOM 1666 C C . GLU A 1 212 ? 17.272 7.953 -15.134 1.00 93.75 212 GLU A C 1
ATOM 1668 O O . GLU A 1 212 ? 17.062 8.455 -14.028 1.00 93.75 212 GLU A O 1
ATOM 1673 N N . ASN A 1 213 ? 18.223 8.403 -15.957 1.00 90.81 213 ASN A N 1
ATOM 1674 C CA . ASN A 1 213 ? 19.089 9.550 -15.662 1.00 90.81 213 ASN A CA 1
ATOM 1675 C C . ASN A 1 213 ? 19.789 9.455 -14.289 1.00 90.81 213 ASN A C 1
ATOM 1677 O O . ASN A 1 213 ? 19.883 10.435 -13.552 1.00 90.81 213 ASN A O 1
ATOM 1681 N N . GLY A 1 214 ? 20.237 8.248 -13.918 1.00 89.00 214 GLY A N 1
ATOM 1682 C CA . GLY A 1 214 ? 20.924 7.980 -12.647 1.00 89.00 214 GLY A CA 1
ATOM 1683 C C . GLY A 1 214 ? 20.027 7.991 -11.402 1.00 89.00 214 GLY A C 1
ATOM 1684 O O . GLY A 1 214 ? 20.531 7.818 -10.294 1.00 89.00 214 GLY A O 1
ATOM 1685 N N . LYS A 1 215 ? 18.709 8.163 -11.560 1.00 93.88 215 LYS A N 1
ATOM 1686 C CA . LYS A 1 215 ? 17.730 8.163 -10.465 1.00 93.88 215 LYS A CA 1
ATOM 1687 C C . LYS A 1 215 ? 16.853 6.922 -10.507 1.00 93.88 215 LYS A C 1
ATOM 1689 O O . LYS A 1 215 ? 16.533 6.411 -11.579 1.00 93.88 215 LYS A O 1
ATOM 1694 N N . CYS A 1 216 ? 16.420 6.472 -9.334 1.00 96.00 216 CYS A N 1
ATOM 1695 C CA . CYS A 1 216 ? 15.367 5.473 -9.217 1.00 96.00 216 CYS A CA 1
ATOM 1696 C C . CYS A 1 216 ? 14.017 6.167 -9.354 1.00 96.00 216 CYS A C 1
ATOM 1698 O O . CYS A 1 216 ? 13.634 6.954 -8.489 1.00 96.00 216 CYS A O 1
ATOM 1700 N N . ASN A 1 217 ? 13.290 5.849 -10.415 1.00 97.12 217 ASN A N 1
ATOM 1701 C CA . ASN A 1 217 ? 11.935 6.312 -10.653 1.00 97.12 217 ASN A CA 1
ATOM 1702 C C . ASN A 1 217 ? 10.947 5.244 -10.210 1.00 97.12 217 ASN A C 1
ATOM 1704 O O . ASN A 1 217 ? 11.135 4.047 -10.436 1.00 97.12 217 ASN A O 1
ATOM 1708 N N . VAL A 1 218 ? 9.883 5.697 -9.566 1.00 97.00 218 VAL A N 1
ATOM 1709 C CA . VAL A 1 218 ? 8.809 4.871 -9.039 1.00 97.00 218 VAL A CA 1
ATOM 1710 C C . VAL A 1 218 ? 7.530 5.289 -9.727 1.00 97.00 218 VAL A C 1
ATOM 1712 O O . VAL A 1 218 ? 7.140 6.451 -9.662 1.00 97.00 218 VAL A O 1
ATOM 1715 N N . GLN A 1 219 ? 6.862 4.331 -10.355 1.00 97.75 219 GLN A N 1
ATOM 1716 C CA . GLN A 1 219 ? 5.532 4.498 -10.909 1.00 97.75 219 GLN A CA 1
ATOM 1717 C C . GLN A 1 219 ? 4.659 3.378 -10.363 1.00 97.75 219 GLN A C 1
ATOM 1719 O O . GLN A 1 219 ? 4.962 2.194 -10.522 1.00 97.75 219 GLN A O 1
ATOM 1724 N N . ILE A 1 220 ? 3.582 3.740 -9.684 1.00 98.19 220 ILE A N 1
ATOM 1725 C CA . ILE A 1 220 ? 2.650 2.774 -9.118 1.00 98.19 220 ILE A CA 1
ATOM 1726 C C . ILE A 1 220 ? 1.255 3.154 -9.582 1.00 98.19 220 ILE A C 1
ATOM 1728 O O . ILE A 1 220 ? 0.841 4.304 -9.447 1.00 98.19 220 ILE A O 1
ATOM 1732 N N . LYS A 1 221 ? 0.540 2.179 -10.137 1.00 98.44 221 LYS A N 1
ATOM 1733 C CA . LYS A 1 221 ? -0.822 2.356 -10.619 1.00 98.44 221 LYS A CA 1
ATOM 1734 C C . LYS A 1 221 ? -1.818 1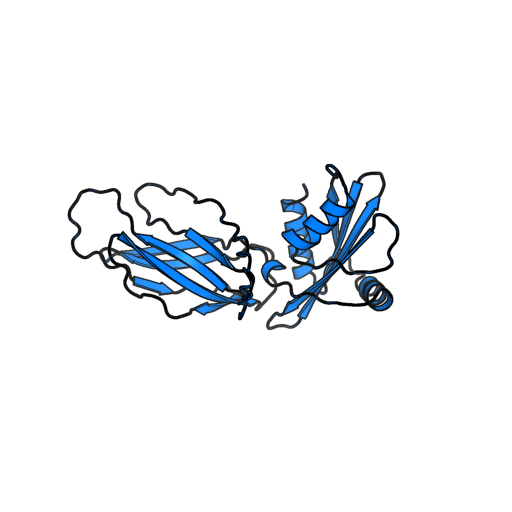.627 -9.736 1.00 98.44 221 LYS A C 1
ATOM 1736 O O . LYS A 1 221 ? -1.595 0.470 -9.381 1.00 98.44 221 LYS A O 1
ATOM 1741 N N . GLY A 1 222 ? -2.904 2.308 -9.395 1.00 97.62 222 GLY A N 1
ATOM 1742 C CA . GLY A 1 222 ? -3.981 1.795 -8.556 1.00 97.62 222 GLY A CA 1
ATOM 1743 C C . GLY A 1 222 ? -5.289 1.646 -9.327 1.00 97.62 222 GLY A C 1
ATOM 1744 O O . GLY A 1 222 ? -5.582 2.432 -10.224 1.00 97.62 222 GLY A O 1
ATOM 1745 N N . THR A 1 223 ? -6.114 0.660 -8.966 1.00 96.50 223 THR A N 1
ATOM 1746 C CA . THR A 1 223 ? -7.431 0.476 -9.606 1.00 96.50 223 THR A CA 1
ATOM 1747 C C . THR A 1 223 ? -8.448 1.556 -9.229 1.00 96.50 223 THR A C 1
ATOM 1749 O O . THR A 1 223 ? -9.426 1.735 -9.951 1.00 96.50 223 THR A O 1
ATOM 1752 N N . SER A 1 224 ? -8.221 2.305 -8.144 1.00 94.44 224 SER A N 1
ATOM 1753 C CA . SER A 1 224 ? -9.068 3.429 -7.728 1.00 94.44 224 SER A CA 1
ATOM 1754 C C . SER A 1 224 ? -8.257 4.688 -7.391 1.00 94.44 224 SER A C 1
ATOM 1756 O O . SER A 1 224 ? -7.095 4.585 -6.983 1.00 94.44 224 SER A O 1
ATOM 1758 N N . PRO A 1 225 ? -8.852 5.890 -7.502 1.00 94.62 225 PRO A N 1
ATOM 1759 C CA . PRO A 1 225 ? -8.196 7.129 -7.086 1.00 94.62 225 PRO A CA 1
ATOM 1760 C C . PRO A 1 225 ? -7.747 7.124 -5.622 1.00 94.62 225 PRO A C 1
ATOM 1762 O O . PRO A 1 225 ? -6.674 7.620 -5.297 1.00 94.62 225 PRO A O 1
ATOM 1765 N N . GLN A 1 226 ? -8.531 6.517 -4.729 1.00 94.12 226 GLN A N 1
ATOM 1766 C CA . GLN A 1 226 ? -8.243 6.496 -3.297 1.00 94.12 226 GLN A CA 1
ATOM 1767 C C . GLN A 1 226 ? -7.018 5.637 -2.965 1.00 94.12 226 GLN A C 1
ATOM 1769 O O . GLN A 1 226 ? -6.184 6.061 -2.165 1.00 94.12 226 GLN A O 1
ATOM 1774 N N . ILE A 1 227 ? -6.871 4.450 -3.579 1.00 96.19 227 ILE A N 1
ATOM 1775 C CA . ILE A 1 227 ? -5.668 3.634 -3.349 1.00 96.19 227 ILE A CA 1
ATOM 1776 C C . ILE A 1 227 ? -4.435 4.310 -3.954 1.00 96.19 227 ILE A C 1
ATOM 1778 O O . ILE A 1 227 ? -3.382 4.323 -3.324 1.00 96.19 227 ILE A O 1
ATOM 1782 N N . THR A 1 228 ? -4.571 4.950 -5.118 1.00 97.25 228 THR A N 1
ATOM 1783 C CA . THR A 1 228 ? -3.490 5.729 -5.740 1.00 97.25 228 THR A CA 1
ATOM 1784 C C . THR A 1 228 ? -3.067 6.910 -4.867 1.00 97.25 228 THR A C 1
ATOM 1786 O O . THR A 1 228 ? -1.876 7.128 -4.666 1.00 97.25 228 THR A O 1
ATOM 1789 N N . ALA A 1 229 ? -4.016 7.637 -4.274 1.00 97.00 229 ALA A N 1
ATOM 1790 C CA . ALA A 1 229 ? -3.718 8.723 -3.345 1.00 97.00 229 ALA A CA 1
ATOM 1791 C C . ALA A 1 229 ? -2.991 8.218 -2.085 1.00 97.00 229 ALA A C 1
ATOM 1793 O O . ALA A 1 229 ? -2.027 8.837 -1.635 1.00 97.00 229 ALA A O 1
ATOM 1794 N N . ALA A 1 230 ? -3.389 7.056 -1.552 1.00 96.31 230 ALA A N 1
ATOM 1795 C CA . ALA A 1 230 ? -2.679 6.409 -0.449 1.00 96.31 230 ALA A CA 1
ATOM 1796 C C . ALA A 1 230 ? -1.243 6.020 -0.841 1.00 96.31 230 ALA A C 1
ATOM 1798 O O . ALA A 1 230 ? -0.319 6.172 -0.041 1.00 96.31 230 ALA A O 1
ATOM 1799 N N . VAL A 1 231 ? -1.035 5.560 -2.081 1.00 97.25 231 VAL A N 1
ATOM 1800 C CA . VAL A 1 231 ? 0.305 5.288 -2.617 1.00 97.25 231 VAL A CA 1
ATOM 1801 C C . VAL A 1 231 ? 1.123 6.572 -2.668 1.00 97.25 231 VAL A C 1
ATOM 1803 O O . VAL A 1 231 ? 2.228 6.587 -2.131 1.00 97.25 231 VAL A O 1
ATOM 1806 N N . GLN A 1 232 ? 0.589 7.639 -3.268 1.00 97.12 232 GLN A N 1
ATOM 1807 C CA . GLN A 1 232 ? 1.304 8.908 -3.411 1.00 97.12 232 GLN A CA 1
ATOM 1808 C C . GLN A 1 232 ? 1.723 9.463 -2.050 1.00 97.12 232 GLN A C 1
ATOM 1810 O O . GLN A 1 232 ? 2.882 9.822 -1.871 1.00 97.12 232 GLN A O 1
ATOM 1815 N N . LYS A 1 233 ? 0.825 9.432 -1.059 1.00 95.44 233 LYS A N 1
ATOM 1816 C CA . LYS A 1 233 ? 1.140 9.858 0.308 1.00 95.44 233 LYS A CA 1
ATOM 1817 C C . LYS A 1 233 ? 2.296 9.068 0.912 1.00 95.44 233 LYS A C 1
ATOM 1819 O O . LYS A 1 233 ? 3.172 9.637 1.552 1.00 95.44 233 LYS A O 1
ATOM 1824 N N . VAL A 1 234 ? 2.315 7.752 0.717 1.00 94.75 234 VAL A N 1
ATOM 1825 C CA . VAL A 1 234 ? 3.405 6.909 1.218 1.00 94.75 234 VAL A CA 1
ATOM 1826 C C . VAL A 1 234 ? 4.705 7.166 0.456 1.00 94.75 234 VAL A C 1
ATOM 1828 O O . VAL A 1 234 ? 5.757 7.212 1.083 1.00 94.75 234 VAL A O 1
ATOM 1831 N N . LEU A 1 235 ? 4.662 7.392 -0.857 1.00 94.88 235 LEU A N 1
ATOM 1832 C CA . LEU A 1 235 ? 5.849 7.804 -1.612 1.00 94.88 235 LEU A CA 1
ATOM 1833 C C . LEU A 1 235 ? 6.408 9.132 -1.085 1.00 94.88 235 LEU A C 1
ATOM 1835 O O . LEU A 1 235 ? 7.605 9.220 -0.829 1.00 94.88 235 LEU A O 1
ATOM 1839 N N . ASP A 1 236 ? 5.543 10.121 -0.857 1.00 93.81 236 ASP A N 1
ATOM 1840 C CA . ASP A 1 236 ? 5.925 11.435 -0.334 1.00 93.81 236 ASP A CA 1
ATOM 1841 C C . ASP A 1 236 ? 6.538 11.362 1.071 1.00 93.81 236 ASP A C 1
ATOM 1843 O O . ASP A 1 236 ? 7.401 12.169 1.392 1.00 93.81 236 ASP A O 1
ATOM 1847 N N . LEU A 1 237 ? 6.114 10.403 1.900 1.00 90.69 237 LEU A N 1
ATO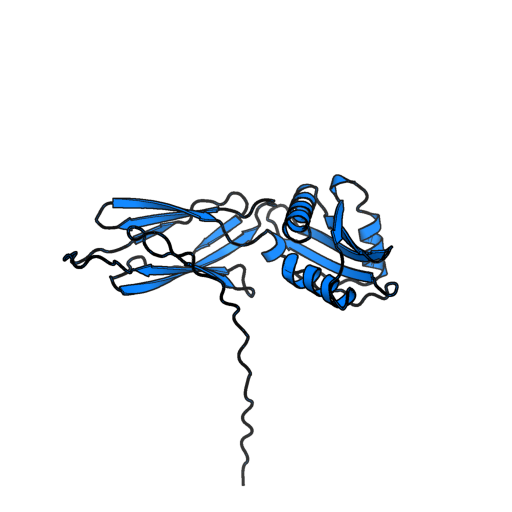M 1848 C CA . LEU A 1 237 ? 6.646 10.203 3.253 1.00 90.69 237 LEU A CA 1
ATOM 1849 C C . LEU A 1 237 ? 7.979 9.445 3.290 1.00 90.69 237 LEU A C 1
ATOM 1851 O O . LEU A 1 237 ? 8.734 9.605 4.245 1.00 90.69 237 LEU A O 1
ATOM 1855 N N . TYR A 1 238 ? 8.234 8.562 2.321 1.00 86.50 238 TYR A N 1
ATOM 1856 C CA . TYR A 1 238 ? 9.385 7.650 2.354 1.00 86.50 238 TYR A CA 1
ATOM 1857 C C . TYR A 1 238 ? 10.518 8.027 1.396 1.00 86.50 238 TYR A C 1
ATOM 1859 O O . TYR A 1 238 ? 11.633 7.549 1.595 1.00 86.50 238 TYR A O 1
ATOM 1867 N N . LEU A 1 239 ? 10.236 8.788 0.335 1.00 84.69 239 LEU A N 1
ATOM 1868 C CA . LEU A 1 239 ? 11.181 9.040 -0.762 1.00 84.69 239 LEU A CA 1
ATOM 1869 C C . LEU A 1 239 ? 11.506 10.525 -0.986 1.00 84.69 239 LEU A C 1
ATOM 1871 O O . LEU A 1 239 ? 12.311 10.822 -1.868 1.00 84.69 239 LEU A O 1
ATOM 1875 N N . LYS A 1 240 ? 10.892 11.434 -0.224 1.00 66.50 240 LYS A N 1
ATOM 1876 C CA . LYS A 1 240 ? 11.321 12.836 -0.114 1.00 66.50 240 LYS A CA 1
ATOM 1877 C C . LYS A 1 240 ? 12.186 13.002 1.126 1.00 66.50 240 LYS A C 1
ATOM 1879 O O . LYS A 1 240 ? 13.143 13.797 1.037 1.00 66.50 240 LYS A O 1
#

Sequence (240 aa):
MSQHHSTTRKPSRSTSWRTTKVSASKMPTSLSISRSKSTIQTPFFHSTSRTRQEESSQTSVSTFHPVPFLAVQSKPGATQINRGEMTVFQFALRVRQPFIDPPSYTLRYTWSEQSHNEVLDLPFNIFKFTAPFNMDYNNFFARWGQLTSPAQQATASFNPVGDPTNQMKQVMTSVFKVPVLPLQVPPGNVCGAGIINAEGGVLGILCRFFIENGKCNVQIKGTSPQITAAVQKVLDLYLK

Secondary structure (DSSP, 8-state):
--------PPPP-----------TTS--B--EEETTTTEEEEEEE------S--TT--BEEEEE---TTEEEEEPP--S-B-TT-EEEEEEEEEESS--SSPPEEEEEEEETTEEEEEEEE-S--GGGGPEE----HHHHHHHHHH---GGGEEEEEE--SS-HHHHHHHHHHHTS-PPBP---PPTTEEEEEEEEEETTEEEEEEEEEEEETTEEEEEEEESSHHHHHHHHHHHHHH--

InterPro domains:
  IPR003164 Clathrin adaptor, alpha-adaptin, appendage, C-terminal subdomain [PF02296] (128-236)
  IPR009028 Coatomer/calthrin adaptor appendage, C-terminal subdomain [SSF55711] (129-238)
  IPR012295 TBP domain superfamily [G3DSA:3.30.310.10] (130-237)

Organism: Trichomonas vaginalis (strain ATCC PRA-98 / G3) (NCBI:txid412133)

Nearest PDB structures (foldseek):
  2vj0-assembly1_A  TM=6.935E-01  e=2.292E-14  Mus musculus
  7ohi-assembly1_A  TM=6.695E-01  e=6.071E-14  Mus musculus
  1ky7-assembly1_A  TM=7.048E-01  e=1.997E-13  Mus musculus
  1e42-assembly1_A  TM=6.223E-01  e=1.115E-08  Homo sapiens
  1v2b-assembly2_B  TM=2.980E-01  e=3.605E-02  Nicotiana tabacum